Protein AF-A0AAJ2UVE4-F1 (afdb_monomer)

Secondary structure (DSSP, 8-state):
--HHHHHHHHHHHHHHHHHHHHHHHHHHHHHHHHHHHHHHHHHHHHHHHHHHHTT-HHHHHHHHHHHHHHHHTT---HHHHHHHHHHTT--HHHHTS-GGG--TTS-S--TTSSS--GGGGS-HHHHHHHHHHHHHHHTSSTT-HHHHHHHHHHHHHHHTT---HHHHHHHHHHHHH-S-TT----

Solvent-accessible surface area (backbone atoms only — not comparable to full-atom values): 10365 Å² total; per-residue (Å²): 133,55,75,66,59,54,54,52,51,52,51,53,50,52,54,51,52,52,52,49,53,53,53,50,52,51,52,52,52,52,51,52,50,51,54,51,50,55,51,50,53,50,54,52,17,43,54,35,25,43,24,29,54,37,69,40,68,70,49,25,50,54,26,53,53,49,50,54,54,38,38,75,68,68,64,64,43,64,72,50,19,39,49,43,23,46,75,75,72,42,61,44,78,61,42,78,46,58,69,91,79,51,62,99,81,70,67,99,59,41,76,84,48,73,75,57,65,51,48,77,80,48,59,65,72,59,54,50,53,53,22,45,53,39,23,55,30,57,70,42,66,88,92,35,72,56,31,54,50,34,51,53,49,53,52,54,37,39,74,72,16,35,71,49,65,68,56,21,49,49,42,40,41,37,75,74,75,43,72,62,91,82,71,73,83,130

Structure (mmCIF, N/CA/C/O backbone):
data_AF-A0AAJ2UVE4-F1
#
_entry.id   AF-A0AAJ2UVE4-F1
#
loop_
_atom_site.group_PDB
_atom_site.id
_atom_site.type_symbol
_atom_site.label_atom_id
_atom_site.label_alt_id
_atom_site.label_comp_id
_atom_site.label_asym_id
_atom_site.label_entity_id
_atom_site.label_seq_id
_atom_site.pdbx_PDB_ins_code
_atom_site.Cartn_x
_atom_site.Cartn_y
_atom_site.Cartn_z
_atom_site.occupancy
_atom_site.B_iso_or_equiv
_atom_site.auth_seq_id
_atom_site.auth_comp_id
_atom_site.auth_asym_id
_atom_site.auth_atom_id
_atom_site.pdbx_PDB_model_num
ATOM 1 N N . MET A 1 1 ? -40.967 -3.246 52.003 1.00 57.16 1 MET A N 1
ATOM 2 C CA . MET A 1 1 ? -40.712 -2.381 50.842 1.00 57.16 1 MET A CA 1
ATOM 3 C C . MET A 1 1 ? -41.707 -1.253 50.905 1.00 57.16 1 MET A C 1
ATOM 5 O O . MET A 1 1 ? -42.898 -1.487 50.727 1.00 57.16 1 MET A O 1
ATOM 9 N N . THR A 1 2 ? -41.234 -0.086 51.313 1.00 76.00 2 THR A N 1
ATOM 10 C CA . THR A 1 2 ? -41.997 1.168 51.290 1.00 76.00 2 THR A CA 1
ATOM 11 C C . THR A 1 2 ? -41.969 1.753 49.872 1.00 76.00 2 THR A C 1
ATOM 13 O O . THR A 1 2 ? -41.153 1.343 49.049 1.00 76.00 2 THR A O 1
ATOM 16 N N . ASN A 1 3 ? -42.862 2.702 49.563 1.00 76.19 3 ASN A N 1
ATOM 17 C CA . ASN A 1 3 ? -42.829 3.423 48.279 1.00 76.19 3 ASN A CA 1
ATOM 18 C C . ASN A 1 3 ? -41.469 4.110 48.033 1.00 76.19 3 ASN A C 1
ATOM 20 O O . ASN A 1 3 ? -41.026 4.186 46.890 1.00 76.19 3 ASN A O 1
ATOM 24 N N . ASP A 1 4 ? -40.782 4.550 49.090 1.00 79.62 4 ASP A N 1
ATOM 25 C CA . ASP A 1 4 ? -39.439 5.138 48.989 1.00 79.62 4 ASP A CA 1
ATOM 26 C C . ASP A 1 4 ? -38.402 4.132 48.459 1.00 79.62 4 ASP A C 1
ATOM 28 O O . ASP A 1 4 ? -37.643 4.471 47.552 1.00 79.62 4 ASP A O 1
ATOM 32 N N . ASP A 1 5 ? -38.444 2.870 48.913 1.00 82.94 5 ASP A N 1
ATOM 33 C CA . ASP A 1 5 ? -37.536 1.814 48.435 1.00 82.94 5 ASP A CA 1
ATOM 34 C C . ASP A 1 5 ? -37.718 1.542 46.928 1.00 82.94 5 ASP A C 1
ATOM 36 O O . ASP A 1 5 ? -36.757 1.254 46.215 1.00 82.94 5 ASP A O 1
ATOM 40 N N . GLN A 1 6 ? -38.954 1.620 46.417 1.00 83.50 6 GLN A N 1
ATOM 41 C CA . GLN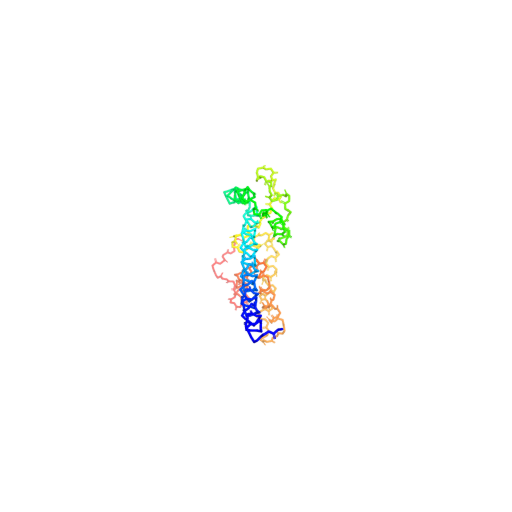 A 1 6 ? -39.224 1.429 44.985 1.00 83.50 6 GLN A CA 1
ATOM 42 C C . GLN A 1 6 ? -38.707 2.601 44.147 1.00 83.50 6 GLN A C 1
ATOM 44 O O . GLN A 1 6 ? -38.160 2.387 43.066 1.00 83.50 6 GLN A O 1
ATOM 49 N N . THR A 1 7 ? -38.821 3.820 44.669 1.00 88.69 7 THR A N 1
ATOM 50 C CA . THR A 1 7 ? -38.390 5.036 43.970 1.00 88.69 7 THR A CA 1
ATOM 51 C C . THR A 1 7 ? -36.861 5.107 43.865 1.00 88.69 7 THR A C 1
ATOM 53 O O . THR A 1 7 ? -36.322 5.473 42.819 1.00 88.69 7 THR A O 1
ATOM 56 N N . GLU A 1 8 ? -36.137 4.695 44.912 1.00 89.88 8 GLU A N 1
ATOM 57 C CA . GLU A 1 8 ? -34.672 4.587 44.861 1.00 89.88 8 GLU A CA 1
ATOM 58 C C . GLU A 1 8 ? -34.197 3.508 43.881 1.00 89.88 8 GLU A C 1
ATOM 60 O O . GLU A 1 8 ? -33.250 3.736 43.126 1.00 89.88 8 GLU A O 1
ATOM 65 N N . LEU A 1 9 ? -34.870 2.353 43.836 1.00 88.44 9 LEU A N 1
ATOM 66 C CA . LEU A 1 9 ? -34.532 1.283 42.893 1.00 88.44 9 LEU A CA 1
ATOM 67 C C . LEU A 1 9 ? -34.743 1.700 41.433 1.00 88.44 9 LEU A C 1
ATOM 69 O O . LEU A 1 9 ? -33.924 1.360 40.578 1.00 88.44 9 LEU A O 1
ATOM 73 N N . GLU A 1 10 ? -35.804 2.451 41.135 1.00 91.81 10 GLU A N 1
ATOM 74 C CA . GLU A 1 10 ? -36.043 2.987 39.790 1.00 91.81 10 GLU A CA 1
ATOM 75 C C . GLU A 1 10 ? -34.971 3.997 39.378 1.00 91.81 10 GLU A C 1
ATOM 77 O O . GLU A 1 10 ? -34.467 3.936 38.254 1.00 91.81 10 GLU A O 1
ATOM 82 N N . LYS A 1 11 ? -34.557 4.873 40.301 1.00 92.88 11 LYS A N 1
ATOM 83 C CA . LYS A 1 11 ? -33.481 5.836 40.054 1.00 92.88 11 LYS A CA 1
ATOM 84 C C . LYS A 1 11 ? -32.144 5.139 39.790 1.00 92.88 11 LYS A C 1
ATOM 86 O O . LYS A 1 11 ? -31.484 5.445 38.801 1.00 92.88 11 LYS A O 1
ATOM 91 N N . LEU A 1 12 ? -31.780 4.159 40.619 1.00 92.69 12 LEU A N 1
ATOM 92 C CA . LEU A 1 12 ? -30.563 3.364 40.426 1.00 92.69 12 LEU A CA 1
ATOM 93 C C . LEU A 1 12 ? -30.592 2.599 39.101 1.00 92.69 12 LEU A C 1
ATOM 95 O O . LEU A 1 12 ? -29.578 2.507 38.412 1.00 92.69 12 LEU A O 1
ATOM 99 N N . ARG A 1 13 ? -31.755 2.070 38.709 1.00 92.81 13 ARG A N 1
ATOM 100 C CA . ARG A 1 13 ? -31.910 1.386 37.425 1.00 92.81 13 ARG A CA 1
ATOM 101 C C . ARG A 1 13 ? -31.712 2.339 36.246 1.00 92.81 13 ARG A C 1
ATOM 103 O O . ARG A 1 13 ? -31.006 1.975 35.310 1.00 92.81 13 ARG A O 1
ATOM 110 N N . ALA A 1 14 ? -32.283 3.541 36.306 1.00 92.56 14 ALA A N 1
ATOM 111 C CA . ALA A 1 14 ? -32.096 4.559 35.275 1.00 92.56 14 ALA A CA 1
ATOM 112 C C . ALA A 1 14 ? -30.621 4.991 35.158 1.00 92.56 14 ALA A C 1
ATOM 114 O O . ALA A 1 14 ? -30.092 5.055 34.051 1.00 92.56 14 ALA A O 1
ATOM 115 N N . GLU A 1 15 ? -29.932 5.196 36.286 1.00 92.50 15 GLU A N 1
ATOM 116 C CA . GLU A 1 15 ? -28.499 5.529 36.307 1.00 92.50 15 GLU A CA 1
ATOM 117 C C . GLU A 1 15 ? -27.635 4.399 35.715 1.00 92.50 15 GLU A C 1
ATOM 119 O O . GLU A 1 15 ? -26.707 4.658 34.947 1.00 92.50 15 GLU A O 1
ATOM 124 N N . ILE A 1 16 ? -27.953 3.134 36.011 1.00 93.00 16 ILE A N 1
ATOM 125 C CA . ILE A 1 16 ? -27.261 1.974 35.425 1.00 93.00 16 ILE A CA 1
ATOM 126 C C . ILE A 1 16 ? -27.510 1.890 33.913 1.00 93.00 16 ILE A C 1
ATOM 128 O O . ILE A 1 16 ? -26.580 1.603 33.155 1.00 93.00 16 ILE A O 1
ATOM 132 N N . GLU A 1 17 ? -28.738 2.139 33.453 1.00 92.31 17 GL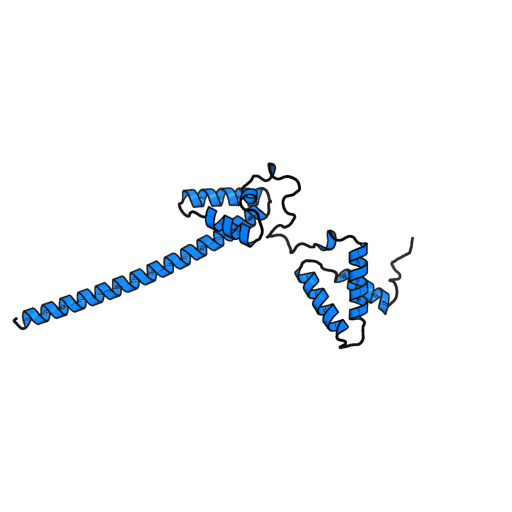U A N 1
ATOM 133 C CA . GLU A 1 17 ? -29.076 2.140 32.025 1.00 92.31 17 GLU A CA 1
ATOM 134 C C . GLU A 1 17 ? -28.350 3.272 31.273 1.00 92.31 17 GLU A C 1
ATOM 136 O O . GLU A 1 17 ? -27.797 3.038 30.194 1.00 92.31 17 GLU A O 1
ATOM 141 N N . GLU A 1 18 ? -28.247 4.463 31.867 1.00 92.19 18 GLU A N 1
ATOM 142 C CA . GLU A 1 18 ? -27.490 5.594 31.317 1.00 92.19 18 GLU A CA 1
ATOM 143 C C . GLU A 1 18 ? -25.978 5.307 31.253 1.00 92.19 18 GLU A C 1
ATOM 145 O O . GLU A 1 18 ? -25.324 5.547 30.227 1.00 92.19 18 GLU A O 1
ATOM 150 N N . GLN A 1 19 ? -25.409 4.717 32.309 1.00 91.06 19 GLN A N 1
ATOM 151 C CA . GLN A 1 19 ? -24.009 4.283 32.321 1.00 91.06 19 GLN A CA 1
ATOM 152 C C . GLN A 1 19 ? -23.741 3.194 31.275 1.00 91.06 19 GLN A C 1
ATOM 154 O O . GLN A 1 19 ? -22.713 3.228 30.592 1.00 91.06 19 GLN A O 1
ATOM 159 N N . ALA A 1 20 ? -24.668 2.248 31.098 1.00 90.19 20 ALA A N 1
ATOM 160 C CA . ALA A 1 20 ? -24.561 1.200 30.089 1.00 90.19 20 ALA A CA 1
ATOM 161 C C . ALA A 1 20 ? -24.607 1.769 28.661 1.00 90.19 20 ALA A C 1
ATOM 163 O O . ALA A 1 20 ? -23.799 1.363 27.819 1.00 90.19 20 ALA A O 1
ATOM 164 N N . ALA A 1 21 ? -25.490 2.737 28.396 1.00 90.88 21 ALA A N 1
ATOM 165 C CA . ALA A 1 21 ? -25.565 3.429 27.110 1.00 90.88 21 ALA A CA 1
ATOM 166 C C . ALA A 1 21 ? -24.277 4.215 26.811 1.00 90.88 21 ALA A C 1
ATOM 168 O O . ALA A 1 21 ? -23.719 4.111 25.716 1.00 90.88 21 ALA A O 1
ATOM 169 N N . THR A 1 22 ? -23.741 4.921 27.810 1.00 92.00 22 THR A N 1
ATOM 170 C CA . THR A 1 22 ? -22.469 5.651 27.692 1.00 92.00 22 THR A CA 1
ATOM 171 C C . THR A 1 22 ? -21.304 4.699 27.407 1.00 92.00 22 THR A C 1
ATOM 173 O O . THR A 1 22 ? -20.497 4.938 26.506 1.00 92.00 22 THR A O 1
ATOM 176 N N . ALA A 1 23 ? -21.236 3.569 28.116 1.00 91.31 23 ALA A N 1
ATOM 177 C CA . ALA A 1 23 ? -20.215 2.551 27.889 1.00 91.31 23 ALA A CA 1
ATOM 178 C C . ALA A 1 23 ? -20.321 1.916 26.492 1.00 91.31 23 ALA A C 1
ATOM 180 O O . ALA A 1 23 ? -19.294 1.637 25.870 1.00 91.31 23 ALA A O 1
ATOM 181 N N . ALA A 1 24 ? -21.536 1.697 25.980 1.00 92.00 24 ALA A N 1
ATOM 182 C CA . ALA A 1 24 ? -21.749 1.208 24.620 1.00 92.00 24 ALA A CA 1
ATOM 183 C C . ALA A 1 24 ? -21.237 2.214 23.576 1.00 92.00 24 ALA A C 1
ATOM 185 O O . ALA A 1 24 ? -20.448 1.834 22.709 1.00 92.00 24 ALA A O 1
ATOM 186 N N . GLY A 1 25 ? -21.575 3.499 23.728 1.00 92.19 25 GLY A N 1
ATOM 187 C CA . GLY A 1 25 ? -21.078 4.565 22.854 1.00 92.19 25 GLY A CA 1
ATOM 188 C C . GLY A 1 25 ? -19.548 4.664 22.845 1.00 92.19 25 GLY A C 1
ATOM 189 O O . GLY A 1 25 ? -18.935 4.735 21.782 1.00 92.19 25 GLY A O 1
ATOM 190 N N . LEU A 1 26 ? -18.902 4.573 24.013 1.00 93.88 26 LEU A N 1
ATOM 191 C CA . LEU A 1 26 ? -17.436 4.572 24.106 1.00 93.88 26 LEU A CA 1
ATOM 192 C C . LEU A 1 26 ? -16.801 3.361 23.410 1.00 93.88 26 LEU A C 1
ATOM 194 O O . LEU A 1 26 ? -15.772 3.504 22.748 1.00 93.88 26 LEU A O 1
ATOM 198 N N . ARG A 1 27 ? -17.405 2.170 23.515 1.00 95.12 27 ARG A N 1
ATOM 199 C CA . ARG A 1 27 ? -16.915 0.973 22.807 1.00 95.12 27 ARG A CA 1
ATOM 200 C C . ARG A 1 27 ? -17.000 1.135 21.295 1.00 95.12 27 ARG A C 1
ATOM 202 O O . ARG A 1 27 ? -16.081 0.702 20.600 1.00 95.12 27 ARG A O 1
ATOM 209 N N . ASP A 1 28 ? -18.071 1.742 20.795 1.00 94.38 28 ASP A N 1
ATOM 210 C CA . ASP A 1 28 ? -18.234 2.000 19.365 1.00 94.38 28 ASP A CA 1
ATOM 211 C C . ASP A 1 28 ? -17.205 3.021 18.865 1.00 94.38 28 ASP A C 1
ATOM 213 O O . ASP A 1 28 ? -16.534 2.768 17.865 1.00 94.38 28 ASP A O 1
ATOM 217 N N . ILE A 1 29 ? -16.963 4.096 19.622 1.00 94.56 29 ILE A N 1
ATOM 218 C CA . ILE A 1 29 ? -15.906 5.072 19.314 1.00 94.56 29 ILE A CA 1
ATOM 219 C C . ILE A 1 29 ? -14.527 4.399 19.281 1.00 94.56 29 ILE A C 1
ATOM 221 O O . ILE A 1 29 ? -13.763 4.600 18.338 1.00 94.56 29 ILE A O 1
ATOM 225 N N . ILE A 1 30 ? -14.200 3.561 20.271 1.00 95.00 30 ILE A N 1
ATOM 226 C CA . ILE A 1 30 ? -12.927 2.823 20.303 1.00 95.00 30 ILE A CA 1
ATOM 227 C C . ILE A 1 30 ? -12.800 1.897 19.087 1.00 95.00 30 ILE A C 1
ATOM 229 O O . ILE A 1 30 ? -11.717 1.789 18.508 1.00 95.00 30 ILE A O 1
ATOM 233 N N . ARG A 1 31 ? -13.888 1.233 18.677 1.00 95.38 31 ARG A N 1
ATOM 234 C CA . ARG A 1 31 ? -13.903 0.375 17.484 1.00 95.38 31 ARG A CA 1
ATOM 235 C C . ARG A 1 31 ? -13.599 1.179 16.221 1.00 95.38 31 ARG A C 1
ATOM 237 O O . ARG A 1 31 ? -12.769 0.754 15.418 1.00 95.38 31 ARG A O 1
ATOM 244 N N . ASP A 1 32 ? -14.229 2.336 16.067 1.00 94.31 32 ASP A N 1
ATOM 245 C CA . ASP A 1 32 ? -14.025 3.206 14.910 1.00 94.31 32 ASP A CA 1
ATOM 246 C C . ASP A 1 32 ? -12.613 3.790 14.865 1.00 94.31 32 ASP A C 1
ATOM 248 O O . ASP A 1 32 ? -12.002 3.836 13.795 1.00 94.31 32 ASP A O 1
ATOM 252 N N . LEU A 1 33 ? -12.065 4.188 16.016 1.00 94.56 33 LEU A N 1
ATOM 253 C CA . LEU A 1 33 ? -10.688 4.667 16.117 1.00 94.56 33 LEU A CA 1
ATOM 254 C C . LEU A 1 33 ? -9.690 3.580 15.713 1.00 94.56 33 LEU A C 1
ATOM 256 O O . LEU A 1 33 ? -8.833 3.845 14.877 1.00 94.56 33 LEU A O 1
ATOM 260 N N . ARG A 1 34 ? -9.856 2.347 16.207 1.00 93.38 34 ARG A N 1
ATOM 261 C CA . ARG A 1 34 ? -9.011 1.207 15.807 1.00 93.38 34 ARG A CA 1
ATOM 262 C C . ARG A 1 34 ? -9.079 0.942 14.308 1.00 93.38 34 ARG A C 1
ATOM 264 O O . ARG A 1 34 ? -8.051 0.786 13.667 1.00 93.38 34 ARG A O 1
ATOM 271 N N . LYS A 1 35 ? -10.279 0.973 13.722 1.00 93.69 35 LYS A N 1
ATOM 272 C CA . LYS A 1 35 ? -10.453 0.776 12.276 1.00 93.69 35 LYS A CA 1
ATOM 273 C C . LYS A 1 35 ? -9.743 1.854 11.450 1.00 93.69 35 LYS A C 1
ATOM 275 O O . LYS A 1 35 ? -9.203 1.559 10.385 1.00 93.69 35 LYS A O 1
ATOM 280 N N . ARG A 1 36 ? -9.784 3.112 11.900 1.00 92.38 36 ARG A N 1
ATOM 281 C CA . ARG A 1 36 ? -9.089 4.225 11.233 1.00 92.38 36 ARG A CA 1
ATOM 282 C C . ARG A 1 36 ? -7.577 4.096 11.369 1.00 92.38 36 ARG A C 1
ATOM 284 O O . ARG A 1 36 ? -6.882 4.302 10.379 1.00 92.38 36 ARG A O 1
ATOM 291 N N . ASP A 1 37 ? -7.107 3.719 12.551 1.00 91.75 37 ASP A N 1
ATOM 292 C CA . ASP A 1 37 ? -5.692 3.495 12.836 1.00 91.75 37 ASP A CA 1
ATOM 293 C C . ASP A 1 37 ? -5.120 2.347 11.991 1.00 91.75 37 ASP A C 1
ATOM 295 O O . ASP A 1 37 ? -4.149 2.540 11.263 1.00 91.75 37 ASP A O 1
ATOM 299 N N . ASP A 1 38 ? -5.809 1.201 11.936 1.00 90.19 38 ASP A N 1
ATOM 300 C CA . ASP A 1 38 ? -5.436 0.074 11.071 1.00 90.19 38 ASP A CA 1
ATOM 301 C C . ASP A 1 38 ? -5.372 0.483 9.592 1.00 90.19 38 ASP A C 1
ATOM 303 O O . ASP A 1 38 ? -4.455 0.094 8.865 1.00 90.19 38 ASP A O 1
ATOM 307 N N . LYS A 1 39 ? -6.330 1.299 9.130 1.00 90.50 39 LYS A N 1
ATOM 308 C CA . LYS A 1 39 ? -6.339 1.806 7.752 1.00 90.50 39 LYS A CA 1
ATOM 309 C C . LYS A 1 39 ? -5.150 2.729 7.483 1.00 90.50 39 LYS A C 1
ATOM 311 O O . LYS A 1 39 ? -4.538 2.621 6.425 1.00 90.50 39 LYS A O 1
ATOM 316 N N . MET A 1 40 ? -4.832 3.623 8.418 1.00 91.50 40 MET A N 1
ATOM 317 C CA . MET A 1 40 ? -3.673 4.507 8.312 1.00 91.50 40 MET A CA 1
ATOM 318 C C . MET A 1 40 ? -2.377 3.695 8.275 1.00 91.50 40 MET A C 1
ATOM 320 O O . MET A 1 40 ? -1.568 3.905 7.374 1.00 91.50 40 MET A O 1
ATOM 324 N N . ARG A 1 41 ? -2.220 2.715 9.175 1.00 91.75 41 ARG A N 1
ATOM 325 C CA . ARG A 1 41 ? -1.052 1.827 9.199 1.00 91.75 41 ARG A CA 1
ATOM 326 C C . ARG A 1 41 ? -0.871 1.097 7.871 1.00 91.75 41 ARG A C 1
ATOM 328 O O . ARG A 1 41 ? 0.240 1.057 7.359 1.00 91.75 41 ARG A O 1
ATOM 335 N N . ASN A 1 42 ? -1.946 0.567 7.291 1.00 90.81 42 ASN A N 1
ATOM 336 C CA . ASN A 1 42 ? -1.867 -0.138 6.009 1.00 90.81 42 ASN A CA 1
ATOM 337 C C . ASN A 1 42 ? -1.458 0.791 4.854 1.00 90.81 42 ASN A C 1
ATOM 339 O O . ASN A 1 42 ? -0.619 0.408 4.047 1.00 90.81 42 ASN A O 1
ATOM 343 N N . LEU A 1 43 ? -1.993 2.017 4.797 1.00 91.88 43 LEU A N 1
ATOM 344 C CA . LEU A 1 43 ? -1.613 2.998 3.770 1.00 91.88 43 LEU A CA 1
ATOM 345 C C . LEU A 1 43 ? -0.141 3.413 3.884 1.00 91.88 43 LEU A C 1
ATOM 347 O O . LEU A 1 43 ? 0.555 3.531 2.877 1.00 91.88 43 LEU A O 1
ATOM 351 N N . VAL A 1 44 ? 0.342 3.628 5.110 1.00 93.19 44 VAL A N 1
ATOM 352 C CA . VAL A 1 44 ? 1.754 3.949 5.353 1.00 93.19 44 VAL A CA 1
ATOM 353 C C . VAL A 1 44 ? 2.640 2.762 4.972 1.00 93.19 44 VAL A C 1
ATOM 355 O O . VAL A 1 44 ? 3.639 2.952 4.284 1.00 93.19 44 VAL A O 1
ATOM 358 N N . ALA A 1 45 ? 2.249 1.540 5.343 1.00 92.81 45 ALA A N 1
ATOM 359 C CA . ALA A 1 45 ? 2.982 0.326 5.001 1.00 92.81 45 ALA A CA 1
ATOM 360 C C . ALA A 1 45 ? 3.076 0.110 3.483 1.00 92.81 45 ALA A C 1
ATOM 362 O O . ALA A 1 45 ? 4.140 -0.227 2.976 1.00 92.81 45 ALA A O 1
ATOM 363 N N . GLU A 1 46 ? 1.991 0.356 2.745 1.00 92.94 46 GLU A N 1
ATOM 364 C CA . GLU A 1 46 ? 1.974 0.319 1.279 1.00 92.94 46 GLU A CA 1
ATOM 365 C C . GLU A 1 46 ? 2.941 1.348 0.673 1.00 92.94 46 GLU A C 1
ATOM 367 O O . GLU A 1 46 ? 3.690 1.040 -0.253 1.00 92.94 46 GLU A O 1
ATOM 372 N N . HIS A 1 47 ? 2.977 2.569 1.212 1.00 92.56 47 HIS A N 1
ATOM 373 C CA . HIS A 1 47 ? 3.891 3.598 0.722 1.00 92.56 47 HIS A CA 1
ATOM 374 C C . HIS A 1 47 ? 5.362 3.247 0.985 1.00 92.56 47 HIS A C 1
ATOM 376 O O . HIS A 1 47 ? 6.200 3.409 0.098 1.00 92.56 47 HIS A O 1
ATOM 382 N N . ILE A 1 48 ? 5.667 2.726 2.177 1.00 92.56 48 ILE A N 1
ATOM 383 C CA . ILE A 1 48 ? 7.001 2.223 2.531 1.00 92.56 48 ILE A CA 1
ATOM 384 C C . ILE A 1 48 ? 7.382 1.050 1.620 1.00 92.56 48 ILE A C 1
ATOM 386 O O . ILE A 1 48 ? 8.483 1.037 1.079 1.00 92.56 48 ILE A O 1
ATOM 390 N N . ALA A 1 49 ? 6.473 0.103 1.376 1.00 90.88 49 ALA A N 1
ATOM 391 C CA . ALA A 1 49 ? 6.709 -1.020 0.471 1.00 90.88 49 ALA A CA 1
ATOM 392 C C . ALA A 1 49 ? 7.081 -0.543 -0.940 1.00 90.88 49 ALA A C 1
ATOM 394 O O . ALA A 1 49 ? 8.111 -0.952 -1.474 1.00 90.88 49 ALA A O 1
ATOM 395 N N . LYS A 1 50 ? 6.316 0.398 -1.506 1.00 88.19 50 LYS A N 1
ATOM 396 C CA 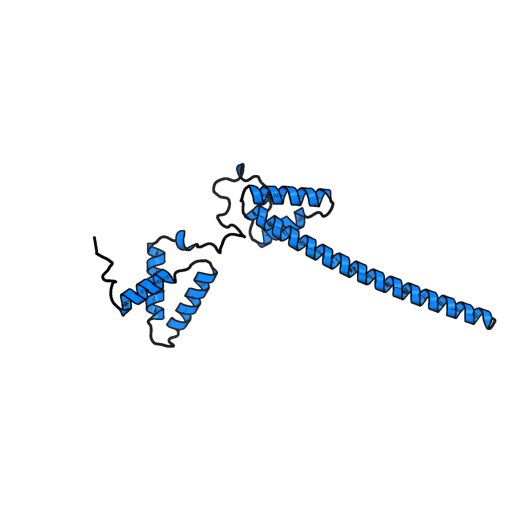. LYS A 1 50 ? 6.615 1.007 -2.814 1.00 88.19 50 LYS A CA 1
ATOM 397 C C . LYS A 1 50 ? 7.970 1.715 -2.822 1.00 88.19 50 LYS A C 1
ATOM 399 O O . LYS A 1 50 ? 8.723 1.611 -3.789 1.00 88.19 50 LYS A O 1
ATOM 404 N N . ALA A 1 51 ? 8.330 2.364 -1.719 1.00 87.56 51 ALA A N 1
ATOM 405 C CA . ALA A 1 51 ? 9.632 2.998 -1.545 1.00 87.56 51 ALA A CA 1
ATOM 406 C C . ALA A 1 51 ? 10.793 2.031 -1.585 1.00 87.56 51 ALA A C 1
ATOM 408 O O . ALA A 1 51 ? 11.747 2.244 -2.341 1.00 87.56 51 ALA A O 1
ATOM 409 N N . LEU A 1 52 ? 10.673 0.948 -0.831 1.00 86.38 52 LEU A N 1
ATOM 410 C CA . LEU A 1 52 ? 11.666 -0.108 -0.810 1.00 86.38 52 LEU A CA 1
ATOM 411 C C . LEU A 1 52 ? 11.757 -0.798 -2.178 1.00 86.38 52 LEU A C 1
ATOM 413 O O . LEU A 1 52 ? 12.857 -1.045 -2.670 1.00 86.38 52 LEU A O 1
ATOM 417 N N . ALA A 1 53 ? 10.618 -1.034 -2.831 1.00 84.06 53 ALA A N 1
ATOM 418 C CA . ALA A 1 53 ? 10.535 -1.618 -4.165 1.00 84.06 53 ALA A CA 1
ATOM 419 C C . ALA A 1 53 ? 11.139 -0.723 -5.261 1.00 84.06 53 ALA A C 1
ATOM 421 O O . ALA A 1 53 ? 11.731 -1.240 -6.202 1.00 84.06 53 ALA A O 1
ATOM 422 N N . SER A 1 54 ? 11.070 0.607 -5.126 1.00 80.00 54 SER A N 1
ATOM 423 C CA . SER A 1 54 ? 11.597 1.542 -6.135 1.00 80.00 54 SER A CA 1
ATOM 424 C C . SER A 1 54 ? 13.101 1.483 -6.350 1.00 80.00 54 SER A C 1
ATOM 426 O O . SER A 1 54 ? 13.580 1.958 -7.379 1.00 80.00 54 SER A O 1
ATOM 428 N N . ARG A 1 55 ? 13.859 0.977 -5.366 1.00 75.62 55 ARG A N 1
ATOM 429 C CA . ARG A 1 55 ? 15.333 0.932 -5.391 1.00 75.62 55 ARG A CA 1
ATOM 430 C C . ARG A 1 55 ? 15.975 2.250 -5.833 1.00 75.62 55 ARG A C 1
ATOM 432 O O . ARG A 1 55 ? 17.049 2.265 -6.420 1.00 75.62 55 ARG A O 1
ATOM 439 N N . THR A 1 56 ? 15.337 3.373 -5.520 1.00 80.19 56 THR A N 1
ATOM 440 C CA . THR A 1 56 ? 15.969 4.689 -5.587 1.00 80.19 56 THR A CA 1
ATOM 441 C C . THR A 1 56 ? 16.606 4.942 -4.232 1.00 80.19 56 THR A C 1
ATOM 443 O O . THR A 1 56 ? 15.883 4.941 -3.240 1.00 80.19 56 THR A O 1
ATOM 446 N N . HIS A 1 57 ? 17.925 5.149 -4.181 1.00 79.38 57 HIS A N 1
ATOM 447 C CA . HIS A 1 57 ? 18.695 5.236 -2.931 1.00 79.38 57 HIS A CA 1
ATOM 448 C C . HIS A 1 57 ? 18.014 6.115 -1.867 1.00 79.38 57 HIS A C 1
ATOM 450 O O . HIS A 1 57 ? 17.731 5.643 -0.769 1.00 79.38 57 HIS A O 1
ATOM 456 N N . ASP A 1 58 ? 17.648 7.348 -2.221 1.00 81.00 58 ASP A N 1
ATOM 457 C CA . ASP A 1 58 ? 17.065 8.298 -1.267 1.00 81.00 58 ASP A CA 1
ATOM 458 C C . ASP A 1 58 ? 15.664 7.887 -0.796 1.00 81.00 58 ASP A C 1
ATOM 460 O O . ASP A 1 58 ? 15.333 8.035 0.379 1.00 81.00 58 ASP A O 1
ATOM 464 N N . ARG A 1 59 ? 14.838 7.329 -1.693 1.00 85.88 59 ARG A N 1
ATOM 465 C CA . ARG A 1 59 ? 13.485 6.855 -1.347 1.00 85.88 59 ARG A CA 1
ATOM 466 C C . ARG A 1 59 ? 13.549 5.610 -0.474 1.00 85.88 59 ARG A C 1
ATOM 468 O O . ARG A 1 59 ? 12.810 5.507 0.499 1.00 85.88 59 ARG A O 1
ATOM 475 N N . TRP A 1 60 ? 14.442 4.688 -0.820 1.00 88.44 60 TRP A N 1
ATOM 476 C CA . TRP A 1 60 ? 14.681 3.471 -0.062 1.00 88.44 60 TRP A CA 1
ATOM 477 C C . TRP A 1 60 ? 15.172 3.805 1.348 1.00 88.44 60 TRP A C 1
ATOM 479 O O . TRP A 1 60 ? 14.590 3.324 2.315 1.00 88.44 60 TRP A O 1
ATOM 489 N N . HIS A 1 61 ? 16.167 4.690 1.477 1.00 86.12 61 HIS A N 1
ATOM 490 C CA . HIS A 1 61 ? 16.719 5.084 2.775 1.00 86.12 61 HIS A CA 1
ATOM 491 C C . HIS A 1 61 ? 15.675 5.804 3.635 1.00 86.12 61 HIS A C 1
ATOM 493 O O . HIS A 1 61 ? 15.498 5.465 4.802 1.00 86.12 61 HIS A O 1
ATOM 499 N N . ALA A 1 62 ? 14.925 6.747 3.054 1.00 88.50 62 ALA A N 1
ATOM 500 C CA . ALA A 1 62 ? 13.859 7.446 3.770 1.00 88.50 62 ALA A CA 1
ATOM 501 C C . ALA A 1 62 ? 12.769 6.486 4.272 1.00 88.50 62 ALA A C 1
ATOM 503 O O . ALA A 1 62 ? 12.249 6.655 5.372 1.00 88.50 62 ALA A O 1
ATOM 504 N N . ALA A 1 63 ? 12.423 5.469 3.483 1.00 92.00 63 ALA A N 1
ATOM 505 C CA . ALA A 1 63 ? 11.428 4.479 3.869 1.00 92.00 63 ALA A CA 1
ATOM 506 C C . ALA A 1 63 ? 11.934 3.489 4.912 1.00 92.00 63 ALA A C 1
ATOM 508 O O . ALA A 1 63 ? 11.185 3.140 5.820 1.00 92.00 63 ALA A O 1
ATOM 509 N N . TYR A 1 64 ? 13.198 3.082 4.809 1.00 90.62 64 TYR A N 1
ATOM 510 C CA . TYR A 1 64 ? 13.860 2.268 5.817 1.00 90.62 64 TYR A CA 1
ATOM 511 C C . TYR A 1 64 ? 13.887 2.988 7.173 1.00 90.62 64 TYR A C 1
ATOM 513 O O . TYR A 1 64 ? 13.460 2.430 8.184 1.00 90.62 64 TYR A O 1
ATOM 521 N N . ASP A 1 65 ? 14.312 4.255 7.187 1.00 92.81 65 ASP A N 1
ATOM 522 C CA . ASP A 1 65 ? 14.337 5.076 8.401 1.00 92.81 65 ASP A CA 1
ATOM 523 C C . ASP A 1 65 ? 12.933 5.299 8.969 1.00 92.81 65 ASP A C 1
ATOM 525 O O . ASP A 1 65 ? 12.738 5.227 10.183 1.00 92.81 65 ASP A O 1
ATOM 529 N N . LEU A 1 66 ? 11.943 5.542 8.101 1.00 92.94 66 LEU A N 1
ATOM 530 C CA . LEU A 1 66 ? 10.556 5.717 8.518 1.00 92.94 66 LEU A CA 1
ATOM 531 C C . LEU A 1 66 ? 9.990 4.441 9.149 1.00 92.94 66 LEU A C 1
ATOM 533 O O . LEU A 1 66 ? 9.364 4.527 10.203 1.00 92.94 66 LEU A O 1
ATOM 537 N N . ALA A 1 67 ? 10.209 3.274 8.539 1.00 92.88 67 ALA A N 1
ATOM 538 C CA . ALA A 1 67 ? 9.769 1.999 9.098 1.00 92.88 67 ALA A CA 1
ATOM 539 C C . ALA A 1 67 ? 10.385 1.766 10.479 1.00 92.88 67 ALA A C 1
ATOM 541 O O . ALA A 1 67 ? 9.661 1.581 11.455 1.00 92.88 67 ALA A O 1
ATOM 542 N N . LYS A 1 68 ? 11.707 1.942 10.583 1.00 92.06 68 LYS A N 1
ATOM 543 C CA . LYS A 1 68 ? 12.430 1.818 11.847 1.00 92.06 68 LYS A CA 1
ATOM 544 C C . LYS A 1 68 ? 11.882 2.760 12.925 1.00 92.06 68 LYS A C 1
ATOM 546 O O . LYS A 1 68 ? 11.644 2.328 14.050 1.00 92.06 68 LYS A O 1
ATOM 551 N N . ALA A 1 69 ? 11.646 4.030 12.595 1.00 92.19 69 ALA A N 1
ATOM 552 C CA . ALA A 1 69 ? 11.085 5.000 13.536 1.00 92.19 69 ALA A CA 1
ATOM 553 C C . ALA A 1 69 ? 9.653 4.636 13.975 1.00 92.19 69 ALA A C 1
ATOM 555 O O . ALA A 1 69 ? 9.277 4.858 15.128 1.00 92.19 69 ALA A O 1
ATOM 556 N N . LEU A 1 70 ? 8.846 4.063 13.077 1.00 92.44 70 LEU A N 1
ATOM 557 C CA . LEU A 1 70 ? 7.495 3.597 13.393 1.00 92.44 70 LEU A CA 1
ATOM 558 C C . LEU A 1 70 ? 7.508 2.355 14.292 1.00 92.44 70 LEU A C 1
ATOM 560 O O . LEU A 1 70 ? 6.679 2.254 15.200 1.00 92.44 70 LEU A O 1
ATOM 564 N N . ASP A 1 71 ? 8.459 1.445 14.103 1.00 88.19 71 ASP A N 1
ATOM 565 C CA . ASP A 1 71 ? 8.620 0.282 14.977 1.00 88.19 71 ASP A CA 1
ATOM 566 C C . ASP A 1 71 ? 9.151 0.661 16.357 1.00 88.19 71 ASP A C 1
ATOM 568 O O . ASP A 1 71 ? 8.644 0.160 17.361 1.00 88.19 71 ASP A O 1
ATOM 572 N N . GLU A 1 72 ? 10.075 1.622 16.438 1.00 91.19 72 GLU A N 1
ATOM 573 C CA . GLU A 1 72 ? 10.490 2.235 17.708 1.00 91.19 72 GLU A CA 1
ATOM 574 C C . GLU A 1 72 ? 9.304 2.902 18.434 1.00 91.19 72 GLU A C 1
ATOM 576 O O . GLU A 1 72 ? 9.232 2.892 19.665 1.00 91.19 72 GLU A O 1
ATOM 581 N N . ALA A 1 73 ? 8.324 3.416 17.682 1.00 90.94 73 ALA A N 1
ATOM 582 C CA . ALA A 1 73 ? 7.061 3.937 18.202 1.00 90.94 73 ALA A CA 1
ATOM 583 C C . ALA A 1 73 ? 5.987 2.853 18.465 1.00 90.94 73 ALA A C 1
ATOM 585 O O . ALA A 1 73 ? 4.844 3.192 18.775 1.00 90.94 73 ALA A O 1
ATOM 586 N N . ASN A 1 74 ? 6.339 1.563 18.395 1.00 87.12 74 ASN A N 1
ATOM 587 C CA . ASN A 1 74 ? 5.463 0.401 18.598 1.00 87.12 74 ASN A CA 1
ATOM 588 C C . ASN A 1 74 ? 4.297 0.264 17.599 1.00 87.12 74 ASN A C 1
ATOM 590 O O . ASN A 1 74 ? 3.297 -0.387 17.912 1.00 87.12 74 ASN A O 1
ATOM 594 N N . TYR A 1 75 ? 4.404 0.823 16.389 1.00 86.31 75 TYR A N 1
ATOM 595 C CA . TYR A 1 75 ? 3.392 0.597 15.345 1.00 86.31 75 TYR A CA 1
ATOM 596 C C . TYR A 1 75 ? 3.501 -0.789 14.685 1.00 86.31 75 TYR A C 1
ATOM 598 O O . TYR A 1 75 ? 2.508 -1.249 14.110 1.00 86.31 75 TYR A O 1
ATOM 606 N N . ASN A 1 76 ? 4.654 -1.463 14.817 1.00 87.62 76 ASN A N 1
ATOM 607 C CA . ASN A 1 76 ? 4.935 -2.805 14.289 1.00 87.62 76 ASN A CA 1
ATOM 608 C C . ASN A 1 76 ? 4.527 -2.926 12.810 1.00 87.62 76 ASN A C 1
ATOM 610 O O . ASN A 1 76 ? 3.616 -3.683 12.449 1.00 87.62 76 ASN A O 1
ATOM 614 N N . ILE A 1 77 ? 5.124 -2.074 11.978 1.00 91.31 77 ILE A N 1
ATOM 615 C CA . ILE A 1 77 ? 4.736 -1.885 10.583 1.00 91.31 77 ILE A CA 1
ATOM 616 C C . ILE A 1 77 ? 5.440 -2.861 9.641 1.00 91.31 77 ILE A C 1
ATOM 618 O O . ILE A 1 77 ? 4.876 -3.162 8.590 1.00 91.31 77 ILE A O 1
ATOM 622 N N . ASP A 1 78 ? 6.581 -3.430 10.042 1.00 89.00 78 ASP A N 1
ATOM 623 C CA . ASP A 1 78 ? 7.358 -4.415 9.275 1.00 89.00 78 ASP A CA 1
ATOM 624 C C . ASP A 1 78 ? 6.488 -5.516 8.658 1.00 89.00 78 ASP A C 1
ATOM 626 O O . ASP A 1 78 ? 6.478 -5.727 7.446 1.00 89.00 78 ASP A O 1
ATOM 630 N N . GLY A 1 79 ? 5.657 -6.171 9.474 1.00 88.75 79 GLY A N 1
ATOM 631 C CA . GLY A 1 79 ? 4.790 -7.250 8.996 1.00 88.75 79 GLY A CA 1
ATOM 632 C C . GLY A 1 79 ? 3.705 -6.784 8.016 1.00 88.75 79 GLY A C 1
ATOM 633 O O . GLY A 1 79 ? 3.223 -7.575 7.205 1.00 88.75 79 GLY A O 1
ATOM 634 N N . ALA A 1 80 ? 3.292 -5.515 8.073 1.00 90.88 80 ALA A N 1
ATOM 635 C CA . ALA A 1 80 ? 2.376 -4.942 7.091 1.00 90.88 80 ALA A CA 1
ATOM 636 C C . ALA A 1 80 ? 3.107 -4.592 5.786 1.00 90.88 80 ALA A C 1
ATOM 638 O O . ALA A 1 80 ? 2.566 -4.864 4.718 1.00 90.88 80 ALA A O 1
ATOM 639 N N . VAL A 1 81 ? 4.330 -4.063 5.875 1.00 92.44 81 VAL A N 1
ATOM 640 C CA . VAL A 1 81 ? 5.189 -3.752 4.722 1.00 92.44 81 VAL A CA 1
ATOM 641 C C . VAL A 1 81 ? 5.541 -5.025 3.956 1.00 92.44 81 VAL A C 1
ATOM 643 O O . VAL A 1 81 ? 5.376 -5.068 2.739 1.00 92.44 81 VAL A O 1
ATOM 646 N N . ASP A 1 82 ? 5.935 -6.089 4.659 1.00 91.62 82 ASP A N 1
ATOM 647 C CA . ASP A 1 82 ? 6.274 -7.383 4.059 1.00 91.62 82 ASP A CA 1
ATOM 648 C C . ASP A 1 82 ? 5.103 -7.993 3.281 1.00 91.62 82 ASP A C 1
ATOM 650 O O . ASP A 1 82 ? 5.296 -8.554 2.201 1.00 91.62 82 ASP A O 1
ATOM 654 N N . ARG A 1 83 ? 3.874 -7.866 3.804 1.00 90.31 83 ARG A N 1
ATOM 655 C CA . ARG A 1 83 ? 2.668 -8.306 3.087 1.00 90.31 83 ARG A CA 1
ATOM 656 C C . ARG A 1 83 ? 2.443 -7.492 1.821 1.00 90.31 83 ARG A C 1
ATOM 658 O O . ARG A 1 83 ? 2.244 -8.097 0.775 1.00 90.31 83 ARG A O 1
ATOM 665 N N . SER A 1 84 ? 2.524 -6.164 1.898 1.00 89.56 84 SER A N 1
ATOM 666 C CA . SER A 1 84 ? 2.355 -5.296 0.726 1.00 89.56 84 SER A CA 1
ATOM 667 C C . SER A 1 84 ? 3.408 -5.580 -0.352 1.00 89.56 84 SER A C 1
ATOM 669 O O . SER A 1 84 ? 3.077 -5.666 -1.530 1.00 89.56 84 SER A O 1
ATOM 671 N N . LEU A 1 85 ? 4.666 -5.808 0.041 1.00 86.19 85 LEU A N 1
ATOM 672 C CA . LEU A 1 85 ? 5.734 -6.214 -0.879 1.00 86.19 85 LEU A CA 1
ATOM 673 C C . LEU A 1 85 ? 5.412 -7.548 -1.567 1.00 86.19 85 LEU A C 1
ATOM 675 O O . LEU A 1 85 ? 5.525 -7.650 -2.787 1.00 86.19 85 LEU A O 1
ATOM 679 N N . ALA A 1 86 ? 4.973 -8.550 -0.802 1.00 85.00 86 ALA A N 1
ATOM 680 C CA . ALA A 1 86 ? 4.620 -9.860 -1.342 1.00 85.00 86 ALA A CA 1
ATOM 681 C C . ALA A 1 86 ? 3.398 -9.808 -2.280 1.00 85.00 86 ALA A C 1
ATOM 683 O O . ALA A 1 86 ? 3.392 -10.484 -3.308 1.00 85.00 86 ALA A O 1
ATOM 684 N N . GLU A 1 87 ? 2.384 -9.000 -1.956 1.00 84.69 87 GLU A N 1
ATOM 685 C CA . GLU A 1 87 ? 1.199 -8.778 -2.799 1.00 84.69 87 GLU A CA 1
ATOM 686 C C . GLU A 1 87 ? 1.560 -8.130 -4.144 1.00 84.69 87 GLU A C 1
ATOM 688 O O . GLU A 1 87 ? 0.980 -8.478 -5.172 1.00 84.69 87 GLU A O 1
ATOM 693 N N . GLU A 1 88 ? 2.565 -7.252 -4.162 1.00 75.81 88 GLU A N 1
ATOM 694 C CA . GLU A 1 88 ? 3.102 -6.641 -5.384 1.00 75.81 88 GLU A CA 1
ATOM 695 C C . GLU A 1 88 ? 4.142 -7.524 -6.111 1.00 75.81 88 GLU A C 1
ATOM 697 O O . GLU A 1 88 ? 4.710 -7.115 -7.125 1.00 75.81 88 GLU A O 1
ATOM 702 N N . GLY A 1 89 ? 4.383 -8.750 -5.630 1.00 77.94 89 GLY A N 1
ATOM 703 C CA . GLY A 1 89 ? 5.287 -9.723 -6.254 1.00 77.94 89 GLY A CA 1
ATOM 704 C C . GLY A 1 89 ? 6.772 -9.513 -5.944 1.00 77.94 89 GLY A C 1
ATOM 705 O O . GLY A 1 89 ? 7.624 -10.142 -6.574 1.00 77.94 89 GLY A O 1
ATOM 706 N N . TRP A 1 90 ? 7.100 -8.656 -4.976 1.00 80.38 90 TRP A N 1
ATOM 707 C CA . TRP A 1 90 ? 8.466 -8.445 -4.504 1.00 80.38 90 TRP A CA 1
ATOM 708 C C . TRP A 1 90 ? 8.841 -9.443 -3.406 1.00 80.38 90 TRP A C 1
ATOM 710 O O . TRP A 1 90 ? 8.021 -9.795 -2.562 1.00 80.38 90 TRP A O 1
ATOM 720 N N . ASP A 1 91 ? 10.110 -9.864 -3.372 1.00 80.62 91 ASP A N 1
ATOM 721 C CA . ASP A 1 91 ? 10.661 -10.611 -2.233 1.00 80.62 91 ASP A CA 1
ATOM 722 C C . ASP A 1 91 ? 10.939 -9.652 -1.060 1.00 80.62 91 ASP A C 1
ATOM 724 O O . ASP A 1 91 ? 11.864 -8.830 -1.166 1.00 80.62 91 ASP A O 1
ATOM 728 N N . PRO A 1 92 ? 10.219 -9.767 0.076 1.00 84.81 92 PRO A N 1
ATOM 729 C CA . PRO A 1 92 ? 10.383 -8.848 1.197 1.00 84.81 92 PRO A CA 1
ATOM 730 C C . PRO A 1 92 ? 11.809 -8.845 1.747 1.00 84.81 92 PRO A C 1
ATOM 732 O O . PRO A 1 92 ? 12.395 -7.793 1.990 1.00 84.81 92 PRO A O 1
ATOM 735 N N . ARG A 1 93 ? 12.448 -10.019 1.838 1.00 83.31 93 ARG A N 1
ATOM 736 C CA . ARG A 1 93 ? 13.813 -10.131 2.380 1.00 83.31 93 ARG A CA 1
ATOM 737 C C . ARG A 1 93 ? 14.844 -9.413 1.530 1.00 83.31 93 ARG A C 1
ATOM 739 O O . ARG A 1 93 ? 15.866 -8.970 2.049 1.00 83.31 93 ARG A O 1
ATOM 746 N N . SER A 1 94 ? 14.613 -9.349 0.227 1.00 79.31 94 SER A N 1
ATOM 747 C CA . SER A 1 94 ? 15.477 -8.612 -0.682 1.00 79.31 94 SER A CA 1
ATOM 748 C C . SER A 1 94 ? 15.163 -7.117 -0.646 1.00 79.31 94 SER A C 1
ATOM 750 O O . SER A 1 94 ? 16.087 -6.319 -0.790 1.00 79.31 94 SER A O 1
ATOM 752 N N . ALA A 1 95 ? 13.902 -6.713 -0.446 1.00 82.25 95 ALA A N 1
ATOM 753 C CA . ALA A 1 95 ? 13.468 -5.310 -0.358 1.00 82.25 95 ALA A CA 1
ATOM 754 C C . ALA A 1 95 ? 14.177 -4.530 0.757 1.00 82.25 95 ALA A C 1
ATOM 756 O O . ALA A 1 95 ? 14.613 -3.404 0.534 1.00 82.25 95 ALA A O 1
ATOM 757 N N . TRP A 1 96 ? 14.387 -5.165 1.908 1.00 84.81 96 TRP A N 1
ATOM 758 C CA . TRP A 1 96 ? 15.066 -4.575 3.067 1.00 84.81 96 TRP A CA 1
ATOM 759 C C . TRP A 1 96 ? 16.594 -4.550 2.985 1.00 84.81 96 TRP A C 1
ATOM 761 O O . TRP A 1 96 ? 17.250 -4.001 3.868 1.00 84.81 96 TRP A O 1
ATOM 771 N N . LYS A 1 97 ? 17.194 -5.157 1.958 1.00 82.75 97 LYS A N 1
ATOM 772 C CA . LYS A 1 97 ? 18.647 -5.120 1.770 1.00 82.75 97 LYS A CA 1
ATOM 773 C C . LYS A 1 97 ? 19.061 -3.846 1.050 1.00 82.75 97 LYS A C 1
ATOM 775 O O . LYS A 1 97 ? 18.414 -3.446 0.082 1.00 82.75 97 LYS A O 1
ATOM 780 N N . ASP A 1 98 ? 20.178 -3.282 1.502 1.00 68.44 98 ASP A N 1
ATOM 781 C CA . ASP A 1 98 ? 20.819 -2.118 0.896 1.00 68.44 98 ASP A CA 1
ATOM 782 C C . ASP A 1 98 ? 21.030 -2.334 -0.613 1.00 68.44 98 ASP A C 1
ATOM 784 O O . ASP A 1 98 ? 21.413 -3.428 -1.052 1.00 68.44 98 ASP A O 1
ATOM 788 N N . LEU A 1 99 ? 20.800 -1.286 -1.404 1.00 64.69 99 LEU A N 1
ATOM 789 C CA . LEU A 1 99 ? 20.959 -1.292 -2.855 1.00 64.69 99 LEU A CA 1
ATOM 790 C C . LEU A 1 99 ? 22.369 -1.724 -3.270 1.00 64.69 99 LEU A C 1
ATOM 792 O O . LEU A 1 99 ? 22.517 -2.412 -4.274 1.00 64.69 99 LEU A O 1
ATOM 796 N N . ALA A 1 100 ? 23.398 -1.387 -2.485 1.00 60.19 100 ALA A N 1
ATOM 797 C CA . ALA A 1 100 ? 24.778 -1.788 -2.771 1.00 60.19 100 ALA A CA 1
ATOM 798 C C . ALA A 1 100 ? 25.002 -3.313 -2.692 1.00 60.19 100 ALA A C 1
ATOM 800 O O . ALA A 1 100 ? 25.929 -3.844 -3.302 1.00 60.19 100 ALA A O 1
ATOM 801 N N . SER A 1 101 ? 24.153 -4.031 -1.950 1.00 56.09 101 SER A N 1
ATOM 802 C CA . SER A 1 101 ? 24.211 -5.494 -1.796 1.00 56.09 101 SER A CA 1
ATOM 803 C C . SER A 1 101 ? 23.385 -6.256 -2.841 1.00 56.09 101 SER A C 1
ATOM 805 O O . SER A 1 101 ? 23.417 -7.486 -2.913 1.00 56.09 101 SER A O 1
ATOM 807 N N . CYS A 1 102 ? 22.642 -5.512 -3.652 1.00 52.50 102 CYS A N 1
ATOM 808 C CA . CYS A 1 102 ? 21.714 -5.988 -4.653 1.00 52.50 102 CYS A CA 1
ATOM 809 C C . CYS A 1 102 ? 22.397 -5.902 -6.031 1.00 52.50 1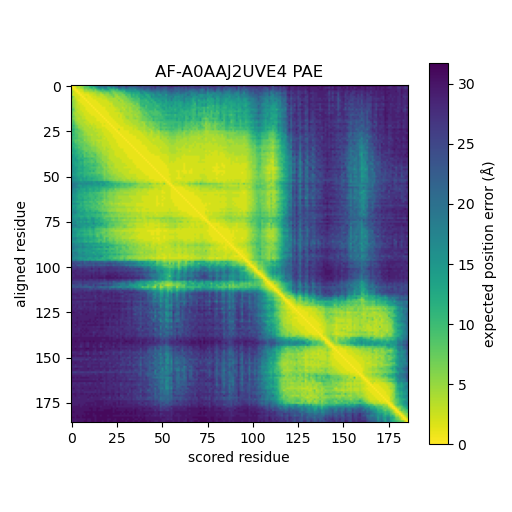02 CYS A C 1
ATOM 811 O O . CYS A 1 102 ? 22.657 -4.818 -6.539 1.00 52.50 102 CYS A O 1
ATOM 813 N N . GLY A 1 103 ? 22.767 -7.047 -6.618 1.00 50.59 103 GLY A N 1
ATOM 814 C CA . GLY A 1 103 ? 23.396 -7.096 -7.947 1.00 50.59 103 GLY A CA 1
ATOM 815 C C . GLY A 1 103 ? 22.464 -6.635 -9.083 1.00 50.59 103 GLY A C 1
ATOM 816 O O . GLY A 1 103 ? 21.334 -6.215 -8.854 1.00 50.59 103 GLY A O 1
ATOM 817 N N . ALA A 1 104 ? 22.900 -6.788 -10.340 1.00 46.66 104 ALA A N 1
ATOM 818 C CA . ALA A 1 104 ? 22.174 -6.362 -11.553 1.00 46.66 104 ALA A CA 1
ATOM 819 C C . ALA A 1 104 ? 20.765 -6.980 -11.763 1.00 46.66 104 ALA A C 1
ATOM 821 O O . ALA A 1 104 ? 20.093 -6.659 -12.736 1.00 46.66 104 ALA A O 1
ATOM 822 N N . SER A 1 105 ? 20.312 -7.874 -10.878 1.00 46.66 105 SER A N 1
ATOM 823 C CA . SER A 1 105 ? 19.010 -8.550 -10.925 1.00 46.66 105 SER A CA 1
ATOM 824 C C . SER A 1 105 ? 17.897 -7.828 -10.154 1.00 46.66 105 SER A C 1
ATOM 826 O O . SER A 1 105 ? 16.796 -8.362 -10.024 1.00 46.66 105 SER A O 1
ATOM 828 N N . CYS A 1 106 ? 18.163 -6.652 -9.588 1.00 52.28 106 CYS A N 1
ATOM 829 C CA . CYS A 1 106 ? 17.172 -5.914 -8.813 1.00 52.28 106 CYS A CA 1
ATOM 830 C C . CYS A 1 106 ? 16.274 -5.074 -9.723 1.00 52.28 106 CYS A C 1
ATOM 832 O O . CYS A 1 106 ? 16.536 -3.904 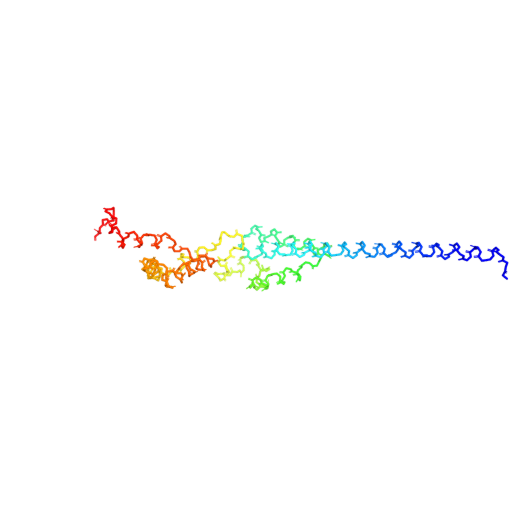-9.956 1.00 52.28 106 CYS A O 1
ATOM 834 N N . GLY A 1 107 ? 15.234 -5.744 -10.228 1.00 52.22 107 GLY A N 1
ATOM 835 C CA . GLY A 1 107 ? 13.935 -5.216 -10.657 1.00 52.22 107 GLY A CA 1
ATOM 836 C C . GLY A 1 107 ? 13.912 -3.866 -11.377 1.00 52.22 107 GLY A C 1
ATOM 837 O O . GLY A 1 107 ? 13.919 -2.814 -10.753 1.00 52.22 107 GLY A O 1
ATOM 838 N N . THR A 1 108 ? 13.710 -3.922 -12.690 1.00 54.19 108 THR A N 1
ATOM 839 C CA . THR A 1 108 ? 13.495 -2.826 -13.652 1.00 54.19 108 THR A CA 1
ATOM 840 C C . THR A 1 108 ? 12.183 -2.035 -13.487 1.00 54.19 108 THR A C 1
ATOM 842 O O . THR A 1 108 ? 11.851 -1.225 -14.349 1.00 54.19 108 THR A O 1
ATOM 845 N N . ARG A 1 109 ? 11.412 -2.244 -12.410 1.00 58.75 109 ARG A N 1
ATOM 846 C CA . ARG A 1 109 ? 10.061 -1.678 -12.255 1.00 58.75 109 ARG A CA 1
ATOM 847 C C . ARG A 1 109 ? 9.982 -0.752 -11.042 1.00 58.75 109 ARG A C 1
ATOM 849 O O . ARG A 1 109 ? 9.702 -1.206 -9.940 1.00 58.75 109 ARG A O 1
ATOM 856 N N . ASP A 1 110 ? 10.194 0.547 -11.256 1.00 65.12 110 ASP A N 1
ATOM 857 C CA . ASP A 1 110 ? 9.867 1.575 -10.257 1.00 65.12 110 ASP A CA 1
ATOM 858 C C . ASP A 1 110 ? 8.330 1.641 -10.108 1.00 65.12 110 ASP A C 1
ATOM 860 O O . ASP A 1 110 ? 7.650 1.959 -11.088 1.00 65.12 110 ASP A O 1
ATOM 864 N N . PRO A 1 111 ? 7.746 1.354 -8.929 1.00 64.12 111 PRO A N 1
ATOM 865 C CA . PRO A 1 111 ? 6.304 1.459 -8.699 1.00 64.12 111 PRO A CA 1
ATOM 866 C C . PRO A 1 111 ? 5.780 2.901 -8.779 1.00 64.12 111 PRO A C 1
ATOM 868 O O . PRO A 1 111 ? 4.568 3.102 -8.858 1.00 64.12 111 PRO A O 1
ATOM 871 N N . TRP A 1 112 ? 6.667 3.903 -8.792 1.00 64.81 112 TRP A N 1
ATOM 872 C CA . TRP A 1 112 ? 6.333 5.296 -9.112 1.00 64.81 112 TRP A CA 1
ATOM 873 C C . TRP A 1 112 ? 6.854 5.762 -10.468 1.00 64.81 112 TRP A C 1
ATOM 875 O O . TRP A 1 112 ? 6.701 6.937 -10.812 1.00 64.81 112 TRP A O 1
ATOM 885 N N . GLY A 1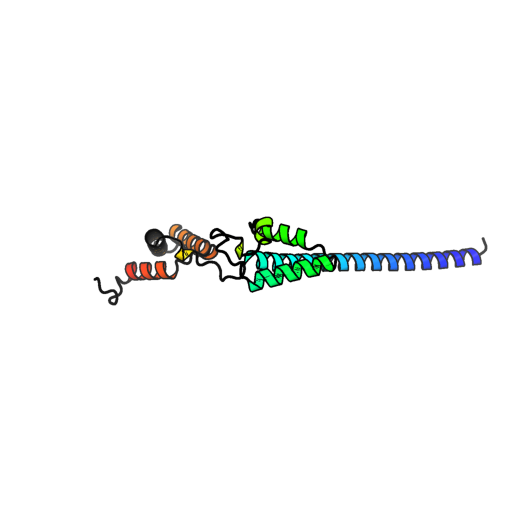 113 ? 7.459 4.861 -11.239 1.00 61.47 113 GLY A N 1
ATOM 886 C CA . GLY A 1 113 ? 7.761 5.118 -12.633 1.00 61.47 113 GLY A CA 1
ATOM 887 C C . GLY A 1 113 ? 6.464 5.340 -13.409 1.00 61.47 113 GLY A C 1
ATOM 888 O O . GLY A 1 113 ? 5.419 4.767 -13.092 1.00 61.47 113 GLY A O 1
ATOM 889 N N . LEU A 1 114 ? 6.527 6.167 -14.455 1.00 55.66 114 LEU A N 1
ATOM 890 C CA . LEU A 1 114 ? 5.521 6.110 -15.518 1.00 55.66 114 LEU A CA 1
ATOM 891 C C . LEU A 1 114 ? 5.420 4.646 -15.976 1.00 55.66 114 LEU A C 1
ATOM 893 O O . LEU A 1 114 ? 6.455 3.979 -16.032 1.00 55.66 114 LEU A O 1
ATOM 897 N N . ALA A 1 115 ? 4.199 4.149 -16.226 1.00 55.25 115 ALA A N 1
ATOM 898 C CA . ALA A 1 115 ? 3.954 2.753 -16.604 1.00 55.25 115 ALA A CA 1
ATOM 899 C C . ALA A 1 115 ? 5.037 2.292 -17.585 1.00 55.25 115 ALA A C 1
ATOM 901 O O . ALA A 1 115 ? 5.249 2.966 -18.593 1.00 55.25 115 ALA A O 1
ATOM 902 N N . ALA A 1 116 ? 5.771 1.239 -17.209 1.00 52.81 116 ALA A N 1
ATOM 903 C CA . ALA A 1 116 ? 6.989 0.834 -17.896 1.00 52.81 116 ALA A CA 1
ATOM 904 C C . ALA A 1 116 ? 6.720 0.763 -19.400 1.00 52.81 116 ALA A C 1
ATOM 906 O O . ALA A 1 116 ? 5.845 0.015 -19.825 1.00 52.81 116 ALA A O 1
ATOM 907 N N . ASP A 1 117 ? 7.440 1.559 -20.187 1.00 55.41 117 ASP A N 1
ATOM 908 C CA . ASP A 1 117 ? 7.429 1.425 -21.636 1.00 55.41 117 ASP A CA 1
ATOM 909 C C . ASP A 1 117 ? 8.263 0.188 -21.993 1.00 55.41 117 ASP A C 1
ATOM 911 O O . ASP A 1 117 ? 9.435 0.272 -22.360 1.00 55.41 117 ASP A O 1
ATOM 915 N N . VAL A 1 118 ? 7.659 -0.992 -21.813 1.00 58.22 118 VAL A N 1
ATOM 916 C CA . VAL A 1 118 ? 8.281 -2.299 -22.093 1.00 58.22 118 VAL A CA 1
ATOM 917 C C . VAL A 1 118 ? 8.537 -2.457 -23.594 1.00 58.22 118 VAL A C 1
ATOM 919 O O . VAL A 1 118 ? 9.259 -3.355 -24.025 1.00 58.22 118 VAL A O 1
ATOM 922 N N . THR A 1 119 ? 7.991 -1.555 -24.417 1.00 58.66 119 THR A N 1
ATOM 923 C CA . THR A 1 119 ? 8.251 -1.497 -25.852 1.00 58.66 119 THR A CA 1
ATOM 924 C C . THR A 1 119 ? 9.745 -1.514 -26.129 1.00 58.66 119 THR A C 1
ATOM 926 O O . THR A 1 119 ? 10.157 -2.288 -26.986 1.00 58.66 119 THR A O 1
ATOM 929 N N . ALA A 1 120 ? 10.572 -0.778 -25.378 1.00 61.47 120 ALA A N 1
ATOM 930 C CA . ALA A 1 120 ? 12.020 -0.715 -25.600 1.00 61.47 120 ALA A CA 1
ATOM 931 C C . ALA A 1 120 ? 12.743 -2.072 -25.453 1.00 61.47 120 ALA A C 1
ATOM 933 O O . ALA A 1 120 ? 13.693 -2.328 -26.199 1.00 61.47 120 ALA A O 1
ATOM 934 N N . ASP A 1 121 ? 12.252 -2.952 -24.576 1.00 61.59 121 ASP A N 1
ATOM 935 C CA . ASP A 1 121 ? 12.872 -4.243 -24.242 1.00 61.59 121 ASP A CA 1
ATOM 936 C C . ASP A 1 121 ? 12.576 -5.347 -25.271 1.00 61.59 121 ASP A C 1
ATOM 938 O O . ASP A 1 121 ? 13.262 -6.372 -25.323 1.00 61.59 121 ASP A O 1
ATOM 942 N N . ILE A 1 122 ? 11.564 -5.154 -26.122 1.00 62.34 122 ILE A N 1
ATOM 943 C CA . ILE A 1 122 ? 11.210 -6.116 -27.170 1.00 62.34 122 ILE A CA 1
ATOM 944 C C . ILE A 1 122 ? 12.095 -5.887 -28.401 1.00 62.34 122 ILE A C 1
ATOM 946 O O . ILE A 1 122 ? 12.152 -4.767 -28.899 1.00 62.34 122 ILE A O 1
ATOM 950 N N . PRO A 1 123 ? 12.740 -6.919 -28.974 1.00 74.44 123 PRO A N 1
ATOM 951 C CA . PRO A 1 123 ? 13.519 -6.758 -30.197 1.00 74.44 123 PRO A CA 1
ATOM 952 C C . PRO A 1 123 ? 12.711 -6.091 -31.320 1.00 74.44 123 PRO A C 1
ATOM 954 O O . PRO A 1 123 ? 11.589 -6.506 -31.618 1.00 74.44 123 PRO A O 1
ATOM 957 N N . GLU A 1 124 ? 13.312 -5.102 -31.988 1.00 69.31 124 GLU A N 1
ATOM 958 C CA . GLU A 1 124 ? 12.692 -4.335 -33.082 1.00 69.31 124 GLU A CA 1
ATOM 959 C C . GLU A 1 124 ? 11.973 -5.203 -34.137 1.00 69.31 124 GLU A C 1
ATOM 961 O O . GLU A 1 124 ? 10.847 -4.859 -34.501 1.00 69.31 124 GLU A O 1
ATOM 966 N N . PRO A 1 125 ? 12.506 -6.368 -34.570 1.00 72.62 125 PRO A N 1
ATOM 967 C CA . PRO A 1 125 ? 11.809 -7.218 -35.537 1.00 72.62 125 PRO A CA 1
ATOM 968 C C . PRO A 1 125 ? 10.436 -7.703 -35.051 1.00 72.62 125 PRO A C 1
ATOM 970 O O . PRO A 1 125 ? 9.501 -7.817 -35.839 1.00 72.62 125 PRO A O 1
ATOM 973 N N . VAL A 1 126 ? 10.293 -7.972 -33.751 1.00 72.88 126 VAL A N 1
ATOM 974 C CA . VAL A 1 126 ? 9.036 -8.451 -33.160 1.00 72.88 126 VAL A CA 1
ATOM 975 C C . VAL A 1 126 ? 8.033 -7.305 -33.045 1.00 72.88 126 VAL A C 1
ATOM 977 O O . VAL A 1 126 ? 6.865 -7.484 -33.392 1.00 72.88 126 VAL A O 1
ATOM 980 N N . ARG A 1 127 ? 8.490 -6.111 -32.638 1.00 75.94 127 ARG A N 1
ATOM 981 C CA . ARG A 1 127 ? 7.658 -4.895 -32.628 1.00 75.94 127 ARG A CA 1
ATOM 982 C C . ARG A 1 127 ? 7.101 -4.595 -34.012 1.00 75.94 127 ARG A C 1
ATOM 984 O O . ARG A 1 127 ? 5.913 -4.317 -34.151 1.00 75.94 127 ARG A O 1
ATOM 991 N N . HIS A 1 128 ? 7.953 -4.708 -35.027 1.00 74.69 128 HIS A N 1
ATOM 992 C CA . HIS A 1 128 ? 7.603 -4.433 -36.410 1.00 74.69 128 HIS A CA 1
ATOM 993 C C . HIS A 1 128 ? 6.522 -5.388 -36.933 1.00 74.69 128 HIS A C 1
ATOM 995 O O . HIS A 1 128 ? 5.514 -4.932 -37.463 1.00 74.69 128 HIS A O 1
ATOM 1001 N N . VAL A 1 129 ? 6.678 -6.698 -36.706 1.00 80.19 129 VAL A N 1
ATOM 1002 C CA . VAL A 1 129 ? 5.690 -7.712 -37.122 1.00 80.19 129 VAL A CA 1
ATOM 1003 C C . VAL A 1 129 ? 4.348 -7.522 -36.412 1.00 80.19 129 VAL A C 1
ATOM 1005 O O . VAL A 1 129 ? 3.295 -7.651 -37.037 1.00 80.19 129 VAL A O 1
ATOM 1008 N N . LEU A 1 130 ? 4.362 -7.205 -35.114 1.00 80.06 130 LEU A N 1
ATOM 1009 C CA . LEU A 1 130 ? 3.135 -6.965 -34.351 1.00 80.06 130 LEU A CA 1
ATOM 1010 C C . LEU A 1 130 ? 2.415 -5.697 -34.818 1.00 80.06 130 LEU A C 1
ATOM 1012 O O . LEU A 1 130 ? 1.199 -5.728 -35.015 1.00 80.06 130 LEU A O 1
ATOM 1016 N N . ALA A 1 131 ? 3.154 -4.606 -35.031 1.00 81.25 131 ALA A N 1
ATOM 1017 C CA . ALA A 1 131 ? 2.596 -3.346 -35.506 1.00 81.25 131 ALA A CA 1
ATOM 1018 C C . ALA A 1 131 ? 2.021 -3.469 -36.927 1.00 81.25 131 ALA A C 1
ATOM 1020 O O . ALA A 1 131 ? 0.900 -3.020 -37.160 1.00 81.25 131 ALA A O 1
ATOM 1021 N N . ASP A 1 132 ? 2.731 -4.133 -37.843 1.00 79.56 132 ASP A N 1
ATOM 1022 C CA . ASP A 1 132 ? 2.263 -4.394 -39.210 1.00 79.56 132 ASP A CA 1
ATOM 1023 C C . ASP A 1 132 ? 1.006 -5.283 -39.209 1.00 79.56 132 ASP A C 1
ATOM 1025 O O . ASP A 1 132 ? -0.014 -4.967 -39.827 1.00 79.56 132 ASP A O 1
ATOM 1029 N N . ARG A 1 133 ? 1.002 -6.361 -38.412 1.00 78.69 133 ARG A N 1
ATOM 1030 C CA . ARG A 1 133 ? -0.159 -7.256 -38.346 1.00 78.69 133 ARG A CA 1
ATOM 1031 C C . ARG A 1 133 ? -1.397 -6.573 -37.765 1.00 78.69 133 ARG A C 1
ATOM 1033 O O . ARG A 1 133 ? -2.501 -6.785 -38.272 1.00 78.69 133 ARG A O 1
ATOM 1040 N N . LEU A 1 134 ? -1.223 -5.748 -36.732 1.00 80.88 13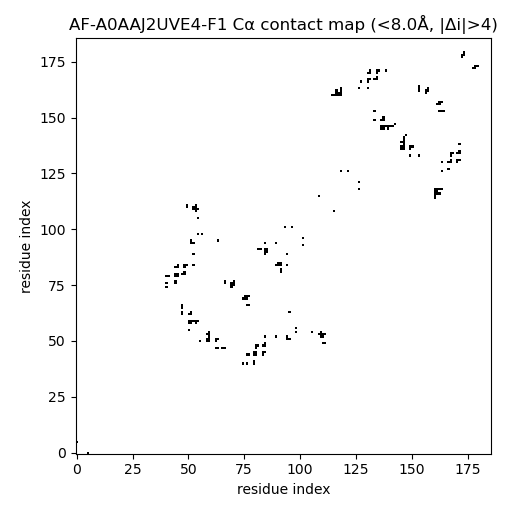4 LEU A N 1
ATOM 1041 C CA . LEU A 1 134 ? -2.298 -4.941 -36.154 1.00 80.88 134 LEU A CA 1
ATOM 1042 C C . LEU A 1 134 ? -2.798 -3.880 -37.139 1.00 80.88 134 LEU A C 1
ATOM 1044 O O . LEU A 1 134 ? -4.009 -3.730 -37.290 1.00 80.88 134 LEU A O 1
ATOM 1048 N N . ALA A 1 135 ? -1.900 -3.201 -37.858 1.00 80.06 135 ALA A N 1
ATOM 1049 C CA . ALA A 1 135 ? -2.254 -2.235 -38.897 1.00 80.06 135 ALA A CA 1
ATOM 1050 C C . ALA A 1 135 ? -3.121 -2.871 -39.997 1.00 80.06 135 ALA A C 1
ATOM 1052 O O . ALA A 1 135 ? -4.189 -2.350 -40.322 1.00 80.06 135 ALA A O 1
ATOM 1053 N N . GLN A 1 136 ? -2.731 -4.047 -40.497 1.00 78.00 136 GLN A N 1
ATOM 1054 C CA . GLN A 1 136 ? -3.503 -4.798 -41.493 1.00 78.00 136 GLN A CA 1
ATOM 1055 C C . GLN A 1 136 ? -4.892 -5.206 -40.978 1.00 78.00 136 GLN A C 1
ATOM 1057 O O . GLN A 1 136 ? -5.878 -5.108 -41.708 1.00 78.00 136 GLN A O 1
ATOM 1062 N N . MET A 1 137 ? -4.998 -5.647 -39.718 1.00 80.62 137 MET A N 1
ATOM 1063 C CA . MET A 1 137 ? -6.288 -6.015 -39.118 1.00 80.62 137 MET A CA 1
ATOM 1064 C C . MET A 1 137 ? -7.191 -4.797 -38.878 1.00 80.62 137 MET A C 1
ATOM 1066 O O . MET A 1 137 ? -8.407 -4.893 -39.048 1.00 80.62 137 MET A O 1
ATOM 1070 N N . LEU A 1 138 ? -6.611 -3.646 -38.525 1.00 78.00 138 LEU A N 1
ATOM 1071 C CA . LEU A 1 138 ? -7.333 -2.386 -38.333 1.00 78.00 138 LEU A CA 1
ATOM 1072 C C . LEU A 1 138 ? -7.831 -1.780 -39.652 1.00 78.00 138 LEU A C 1
ATOM 1074 O O . LEU A 1 138 ? -8.886 -1.142 -39.654 1.00 78.00 138 LEU A O 1
ATOM 1078 N N . LEU A 1 139 ? -7.108 -2.011 -40.752 1.00 79.56 139 LEU A N 1
ATOM 1079 C CA . LEU A 1 139 ? -7.480 -1.632 -42.121 1.00 79.56 139 LEU A CA 1
ATOM 1080 C C . LEU A 1 139 ? -8.455 -2.606 -42.799 1.00 79.56 139 LEU A C 1
ATOM 1082 O O . LEU A 1 139 ? -8.915 -2.342 -43.910 1.00 79.56 139 LEU A O 1
ATOM 1086 N N . GLY A 1 140 ? -8.787 -3.719 -42.140 1.00 73.38 140 GLY A N 1
ATOM 1087 C CA . GLY A 1 140 ? -9.802 -4.656 -42.606 1.00 73.38 140 GLY A CA 1
ATOM 1088 C C . GLY A 1 140 ? -11.194 -4.017 -42.762 1.00 73.38 140 GLY A C 1
ATOM 1089 O O . GLY A 1 140 ? -11.427 -2.883 -42.335 1.00 73.38 140 GLY A O 1
ATOM 1090 N N . PRO A 1 141 ? -12.153 -4.738 -43.373 1.00 70.44 141 PRO A N 1
ATOM 1091 C CA . PRO A 1 141 ? -13.506 -4.236 -43.595 1.00 70.44 141 PRO A CA 1
ATOM 1092 C C . PRO A 1 141 ? -14.137 -3.713 -42.298 1.00 70.44 141 PRO A C 1
ATOM 1094 O O . PRO A 1 141 ? -14.041 -4.341 -41.240 1.00 70.44 141 PRO A O 1
ATOM 1097 N N . ARG A 1 142 ? -14.777 -2.543 -42.406 1.00 57.56 142 ARG A N 1
ATOM 1098 C CA . ARG A 1 142 ? -15.420 -1.832 -41.296 1.00 57.56 142 ARG A CA 1
ATOM 1099 C C . ARG A 1 142 ? -16.436 -2.757 -40.614 1.00 57.56 142 ARG A C 1
ATOM 1101 O O . ARG A 1 142 ? -17.247 -3.371 -41.301 1.00 57.56 142 ARG A O 1
ATOM 1108 N N . ASP A 1 143 ? -16.339 -2.873 -39.290 1.00 63.47 143 ASP A N 1
ATOM 1109 C CA . ASP A 1 143 ? -17.146 -3.757 -38.424 1.00 63.47 143 ASP A CA 1
ATOM 1110 C C . ASP A 1 143 ? -16.833 -5.265 -38.525 1.00 63.47 143 ASP A C 1
ATOM 1112 O O . ASP A 1 143 ? -17.563 -6.107 -37.997 1.00 63.47 143 ASP A O 1
ATOM 1116 N N . GLY A 1 144 ? -15.710 -5.639 -39.144 1.00 67.69 144 GLY A N 1
ATOM 1117 C CA . GLY A 1 144 ? -15.205 -7.008 -39.087 1.00 67.69 144 GLY A CA 1
ATOM 1118 C C . GLY A 1 144 ? -14.745 -7.388 -37.674 1.00 67.69 144 GLY A C 1
ATOM 1119 O O . GLY A 1 144 ? -14.058 -6.615 -37.006 1.00 67.69 144 GLY A O 1
ATOM 1120 N N . ALA A 1 145 ? -15.038 -8.619 -37.240 1.00 75.12 145 ALA A N 1
ATOM 1121 C CA . ALA A 1 145 ? -14.593 -9.160 -35.946 1.00 75.12 145 ALA A CA 1
ATOM 1122 C C . ALA A 1 145 ? -13.072 -9.008 -35.712 1.00 75.12 145 ALA A C 1
ATOM 1124 O O . ALA A 1 145 ? -12.623 -8.828 -34.584 1.00 75.12 145 ALA A O 1
ATOM 1125 N N . LEU A 1 146 ? -12.282 -9.010 -36.791 1.00 74.00 146 LEU A N 1
ATOM 1126 C CA . LEU A 1 146 ? -10.834 -8.798 -36.760 1.00 74.00 146 LEU A CA 1
ATOM 1127 C C . LEU A 1 146 ? -10.434 -7.358 -36.401 1.00 74.00 146 LEU A C 1
ATOM 1129 O O . LEU A 1 146 ? -9.436 -7.168 -35.713 1.00 74.00 146 LEU A O 1
ATOM 1133 N N . GLN A 1 147 ? -11.206 -6.350 -36.816 1.00 77.62 147 GLN A N 1
ATOM 1134 C CA . GLN A 1 147 ? -10.940 -4.947 -36.484 1.00 77.62 147 GLN A CA 1
ATOM 1135 C C . GLN A 1 147 ? -11.237 -4.668 -35.004 1.00 77.62 147 GLN A C 1
ATOM 1137 O O . GLN A 1 147 ? -10.494 -3.938 -34.348 1.00 77.62 147 GLN A O 1
ATOM 1142 N N . VAL A 1 148 ? -12.301 -5.276 -34.467 1.00 77.75 148 VAL A N 1
ATOM 1143 C CA . VAL A 1 148 ? -12.633 -5.211 -33.035 1.00 77.75 148 VAL A CA 1
ATOM 1144 C C . VAL A 1 148 ? -11.545 -5.896 -32.212 1.00 77.75 148 VAL A C 1
ATOM 1146 O O . VAL A 1 148 ? -10.974 -5.263 -31.327 1.00 77.75 148 VAL A O 1
ATOM 1149 N N . ALA A 1 149 ? -11.168 -7.124 -32.581 1.00 77.88 149 ALA A N 1
ATOM 1150 C CA . ALA A 1 149 ? -10.097 -7.862 -31.914 1.00 77.88 149 ALA A CA 1
ATOM 1151 C C . ALA A 1 149 ? -8.751 -7.116 -31.953 1.00 77.88 149 ALA A C 1
ATOM 1153 O O . ALA A 1 149 ? -8.028 -7.099 -30.962 1.00 77.88 149 ALA A O 1
ATOM 1154 N N . ALA A 1 150 ? -8.417 -6.450 -33.064 1.00 80.12 150 ALA A N 1
ATOM 1155 C CA . ALA A 1 150 ? -7.198 -5.648 -33.156 1.00 80.12 150 ALA A CA 1
ATOM 1156 C C . ALA A 1 150 ? -7.223 -4.431 -32.219 1.00 80.12 150 ALA A C 1
ATOM 1158 O O . ALA A 1 150 ? -6.210 -4.118 -31.595 1.00 80.12 150 ALA A O 1
ATOM 1159 N N . ARG A 1 151 ? -8.373 -3.756 -32.078 1.00 79.12 151 ARG A N 1
ATOM 1160 C CA . ARG A 1 151 ? -8.530 -2.637 -31.132 1.00 79.12 151 ARG A CA 1
ATOM 1161 C C . ARG A 1 151 ? -8.401 -3.107 -29.691 1.00 79.12 151 ARG A C 1
ATOM 1163 O O . ARG A 1 151 ? -7.639 -2.513 -28.937 1.00 79.12 151 ARG A O 1
ATOM 1170 N N . GLU A 1 152 ? -9.101 -4.178 -29.332 1.00 82.00 152 GLU A N 1
ATOM 1171 C CA . GLU A 1 152 ? -9.027 -4.777 -27.996 1.00 82.00 152 GLU A CA 1
ATOM 1172 C C . GLU A 1 152 ? -7.595 -5.198 -27.658 1.00 82.00 152 GLU A C 1
ATOM 1174 O O . GLU A 1 152 ? -7.089 -4.849 -26.594 1.00 82.00 152 GLU A O 1
ATOM 1179 N N . LEU A 1 153 ? -6.904 -5.851 -28.596 1.00 79.56 153 LEU A N 1
ATOM 1180 C CA . LEU A 1 153 ? -5.515 -6.264 -28.419 1.00 79.56 153 LEU A CA 1
ATOM 1181 C C . LEU A 1 153 ? -4.570 -5.064 -28.278 1.00 79.56 153 LEU A C 1
ATOM 1183 O O . LEU A 1 153 ? -3.690 -5.087 -27.427 1.00 79.56 153 LEU A O 1
ATOM 1187 N N . THR A 1 154 ? -4.770 -3.993 -29.050 1.00 78.88 154 THR A N 1
ATOM 1188 C CA . THR A 1 154 ? -3.958 -2.767 -28.938 1.00 78.88 154 THR A CA 1
ATOM 1189 C C . THR A 1 154 ? -4.140 -2.101 -27.571 1.00 78.88 154 THR A C 1
ATOM 1191 O O . THR A 1 154 ? -3.164 -1.667 -26.963 1.00 78.88 154 THR A O 1
ATOM 1194 N N . PHE A 1 155 ? -5.370 -2.050 -27.048 1.00 76.75 155 PHE A N 1
ATOM 1195 C CA . PHE A 1 155 ? -5.626 -1.508 -25.711 1.00 76.75 155 PHE A CA 1
ATOM 1196 C C . PHE A 1 155 ? -5.068 -2.397 -24.599 1.00 76.75 155 PHE A C 1
ATOM 1198 O O . PHE A 1 155 ? -4.503 -1.869 -23.645 1.00 76.75 155 PHE A O 1
ATOM 1205 N N . ALA A 1 156 ? -5.187 -3.720 -24.728 1.00 73.50 156 ALA A N 1
ATOM 1206 C CA . ALA A 1 156 ? -4.619 -4.668 -23.774 1.00 73.50 156 ALA A CA 1
ATOM 1207 C C . ALA A 1 156 ? -3.088 -4.562 -23.727 1.00 73.50 156 ALA A C 1
ATOM 1209 O O . ALA A 1 156 ? -2.511 -4.440 -22.653 1.00 73.50 156 ALA A O 1
ATOM 1210 N N . LEU A 1 157 ? -2.439 -4.505 -24.892 1.00 75.62 157 LEU A N 1
ATOM 1211 C CA . LEU A 1 157 ? -0.995 -4.301 -25.004 1.00 75.62 157 LEU A CA 1
ATOM 1212 C C . LEU A 1 157 ? -0.558 -2.975 -24.368 1.00 75.62 157 LEU A C 1
ATOM 1214 O O . LEU A 1 157 ? 0.382 -2.949 -23.578 1.00 75.62 157 LEU A O 1
ATOM 1218 N N . LYS A 1 158 ? -1.292 -1.889 -24.627 1.00 72.12 158 LYS A N 1
ATOM 1219 C CA . LYS A 1 158 ? -1.013 -0.583 -24.024 1.00 72.12 158 LYS A CA 1
ATOM 1220 C C . LYS A 1 158 ? -1.187 -0.577 -22.502 1.00 72.12 158 LYS A C 1
ATOM 1222 O O . LYS A 1 158 ? -0.413 0.078 -21.811 1.00 72.12 158 LYS A O 1
ATOM 1227 N N . ALA A 1 159 ? -2.180 -1.293 -21.974 1.00 65.75 159 ALA A N 1
ATOM 1228 C CA . ALA A 1 159 ? -2.395 -1.423 -20.531 1.00 65.75 159 ALA A CA 1
ATOM 1229 C C . ALA A 1 159 ? -1.241 -2.162 -19.829 1.00 65.75 159 ALA A C 1
ATOM 1231 O O . ALA A 1 159 ? -0.920 -1.843 -18.687 1.00 65.75 159 ALA A O 1
ATOM 1232 N N . GLU A 1 160 ? -0.583 -3.082 -20.535 1.00 64.56 160 GLU A N 1
ATOM 1233 C CA . GLU A 1 160 ? 0.618 -3.798 -20.084 1.00 64.56 160 GLU A CA 1
ATOM 1234 C C . GLU A 1 160 ? 1.925 -3.012 -20.325 1.00 64.56 160 GLU A C 1
ATOM 1236 O O . GLU A 1 160 ? 3.013 -3.518 -20.055 1.00 64.56 160 GLU A O 1
ATOM 1241 N N . GLY A 1 161 ? 1.844 -1.768 -20.820 1.00 62.81 161 GLY A N 1
ATOM 1242 C CA . GLY A 1 161 ? 3.013 -0.915 -21.072 1.00 62.81 161 GLY A CA 1
ATOM 1243 C C . GLY A 1 161 ? 3.669 -1.105 -22.445 1.00 62.81 161 GLY A C 1
ATOM 1244 O O . GLY A 1 161 ? 4.771 -0.617 -22.678 1.00 62.81 161 GLY A O 1
ATOM 1245 N N . PHE A 1 162 ? 3.004 -1.803 -23.369 1.00 69.94 162 PHE A N 1
ATOM 1246 C CA . PHE A 1 162 ? 3.459 -1.997 -24.745 1.00 69.94 162 PHE A CA 1
ATOM 1247 C C . PHE A 1 162 ? 2.694 -1.072 -25.701 1.00 69.94 162 PHE A C 1
ATOM 1249 O O . PHE A 1 162 ? 1.631 -1.423 -26.224 1.00 69.94 162 PHE A O 1
ATOM 1256 N N . ASP A 1 163 ? 3.215 0.140 -25.915 1.00 76.56 163 ASP A N 1
ATOM 1257 C CA . ASP A 1 163 ? 2.573 1.140 -26.771 1.00 76.56 163 ASP A CA 1
ATOM 1258 C C . ASP A 1 163 ? 3.107 1.084 -28.209 1.00 76.56 163 ASP A C 1
ATOM 1260 O O . ASP A 1 163 ? 4.119 1.683 -28.565 1.00 76.56 163 ASP A O 1
ATOM 1264 N N . LEU A 1 164 ? 2.376 0.381 -29.075 1.00 73.56 164 LEU A N 1
ATOM 1265 C CA . LEU A 1 164 ? 2.656 0.324 -30.512 1.00 73.56 164 LEU A CA 1
ATOM 1266 C C . LEU A 1 164 ? 1.917 1.393 -31.329 1.00 73.56 164 LEU A C 1
ATOM 1268 O O . LEU A 1 164 ? 1.945 1.333 -32.558 1.00 73.56 164 LEU A O 1
ATOM 1272 N N . SER A 1 165 ? 1.242 2.359 -30.696 1.00 76.31 165 SER A N 1
ATOM 1273 C CA . SER A 1 165 ? 0.334 3.285 -31.394 1.00 76.31 165 SER A CA 1
ATOM 1274 C C . SER A 1 165 ? 1.020 4.045 -32.533 1.00 76.31 165 SER A C 1
ATOM 1276 O O . SER A 1 165 ? 0.470 4.131 -33.632 1.00 76.31 165 SER A O 1
ATOM 1278 N N . ASP A 1 166 ? 2.237 4.546 -32.307 1.00 76.31 166 ASP A N 1
ATOM 1279 C CA . ASP A 1 166 ? 2.993 5.283 -33.326 1.00 76.31 166 ASP A CA 1
ATOM 1280 C C . ASP A 1 166 ? 3.492 4.372 -34.456 1.00 76.31 166 ASP A C 1
ATOM 1282 O O . ASP A 1 166 ? 3.422 4.749 -35.627 1.00 76.31 166 ASP A O 1
ATOM 1286 N N . ALA A 1 167 ? 3.933 3.153 -34.133 1.00 76.50 167 ALA A N 1
ATOM 1287 C CA . ALA A 1 167 ? 4.378 2.174 -35.124 1.00 76.50 167 ALA A CA 1
ATOM 1288 C C . ALA A 1 167 ? 3.215 1.690 -36.007 1.00 76.50 167 ALA A C 1
ATOM 1290 O O . ALA A 1 167 ? 3.337 1.647 -37.228 1.00 76.50 167 ALA A O 1
ATOM 1291 N N . ILE A 1 168 ? 2.058 1.396 -35.404 1.00 76.38 168 ILE A N 1
ATOM 1292 C CA . ILE A 1 168 ? 0.827 1.033 -36.119 1.00 76.38 168 ILE A CA 1
ATOM 1293 C C . ILE A 1 168 ? 0.383 2.189 -37.018 1.00 76.38 168 ILE A C 1
ATOM 1295 O O . ILE A 1 168 ? 0.015 1.966 -38.167 1.00 76.38 168 ILE A O 1
ATOM 1299 N N . LYS A 1 169 ? 0.436 3.433 -36.525 1.00 78.81 169 LYS A N 1
ATOM 1300 C CA . LYS A 1 169 ? 0.074 4.618 -37.311 1.00 78.81 169 LYS A CA 1
ATOM 1301 C C . LYS A 1 169 ? 0.972 4.788 -38.536 1.00 78.81 169 LYS A C 1
ATOM 1303 O O . LYS A 1 169 ? 0.439 5.067 -39.610 1.00 78.81 169 LYS A O 1
ATOM 1308 N N . ARG A 1 170 ? 2.292 4.611 -38.398 1.00 78.25 170 ARG A N 1
ATOM 1309 C CA . ARG A 1 170 ? 3.229 4.640 -39.537 1.00 78.25 170 ARG A CA 1
ATOM 1310 C C . ARG A 1 170 ? 2.870 3.573 -40.565 1.00 78.25 170 ARG A C 1
ATOM 1312 O O . ARG A 1 170 ? 2.587 3.925 -41.698 1.00 78.25 170 ARG A O 1
ATOM 1319 N N . HIS A 1 171 ? 2.695 2.325 -40.138 1.00 75.69 171 HIS A N 1
ATOM 1320 C CA . HIS A 1 171 ? 2.314 1.227 -41.034 1.00 75.69 171 HIS A CA 1
ATOM 1321 C C . HIS A 1 171 ? 0.965 1.433 -41.724 1.00 75.69 171 HIS A C 1
ATOM 1323 O O . HIS A 1 171 ? 0.828 1.174 -42.914 1.00 75.69 171 HIS A O 1
ATOM 1329 N N . ILE A 1 172 ? -0.041 1.949 -41.015 1.00 74.81 172 ILE A N 1
ATOM 1330 C CA . ILE A 1 172 ? -1.322 2.323 -41.629 1.00 74.81 172 ILE A CA 1
ATOM 1331 C C . ILE A 1 172 ? -1.111 3.405 -42.693 1.00 74.81 172 ILE A C 1
ATOM 1333 O O . ILE A 1 172 ? -1.733 3.350 -43.752 1.00 74.81 172 ILE A O 1
ATOM 1337 N N . THR A 1 173 ? -0.247 4.380 -42.416 1.00 74.31 173 THR A N 1
ATOM 1338 C CA . THR A 1 173 ? 0.085 5.461 -43.351 1.00 74.31 173 THR A CA 1
ATOM 1339 C C . THR A 1 173 ? 0.780 4.897 -44.589 1.00 74.31 173 THR A C 1
ATOM 1341 O O . THR A 1 173 ? 0.297 5.132 -45.693 1.00 74.31 173 THR A O 1
ATOM 1344 N N . ASP A 1 174 ? 1.798 4.053 -44.416 1.00 73.62 174 ASP A N 1
ATOM 1345 C CA . ASP A 1 174 ? 2.522 3.398 -45.511 1.00 73.62 174 ASP A CA 1
ATOM 1346 C C . ASP A 1 174 ? 1.598 2.524 -46.375 1.00 73.62 174 ASP A C 1
ATOM 1348 O O . ASP A 1 174 ? 1.661 2.558 -47.604 1.00 73.62 174 ASP A O 1
ATOM 1352 N N . LEU A 1 175 ? 0.681 1.781 -45.744 1.00 69.38 175 LEU A N 1
ATOM 1353 C CA . LEU A 1 175 ? -0.278 0.904 -46.425 1.00 69.38 175 LEU A CA 1
ATOM 1354 C C . LEU A 1 175 ? -1.399 1.660 -47.157 1.00 69.38 175 LEU A C 1
ATOM 1356 O O . LEU A 1 175 ? -1.981 1.112 -48.093 1.00 69.38 175 LEU A O 1
ATOM 1360 N N . THR A 1 176 ? -1.745 2.882 -46.736 1.00 68.44 176 THR A N 1
ATOM 1361 C CA . THR A 1 176 ? -2.879 3.641 -47.306 1.00 68.44 176 THR A CA 1
ATOM 1362 C C . THR A 1 176 ? -2.469 4.788 -48.220 1.00 68.44 176 THR A C 1
ATOM 1364 O O . THR A 1 176 ? -3.192 5.086 -49.170 1.00 68.44 176 THR A O 1
ATOM 1367 N N . LEU A 1 177 ? -1.333 5.428 -47.950 1.00 72.00 177 LEU A N 1
ATOM 1368 C CA . LEU A 1 177 ? -0.842 6.607 -48.664 1.00 72.00 177 LEU A CA 1
ATOM 1369 C C . LEU A 1 177 ? 0.460 6.337 -49.440 1.00 72.00 177 LEU A C 1
ATOM 1371 O O . LEU A 1 177 ? 0.848 7.174 -50.254 1.00 72.00 177 LEU A O 1
ATOM 1375 N N . GLY A 1 178 ? 1.083 5.165 -49.257 1.00 57.81 178 GLY A N 1
ATOM 1376 C CA . GLY A 1 178 ? 2.429 4.862 -49.750 1.00 57.81 178 GLY A CA 1
ATOM 1377 C C . GLY A 1 178 ? 3.522 5.385 -48.803 1.00 57.81 178 GLY A C 1
ATOM 1378 O O . GLY A 1 178 ? 3.203 6.146 -47.887 1.00 57.81 178 GLY A O 1
ATOM 1379 N N . PRO A 1 179 ? 4.796 4.986 -49.002 1.00 58.34 179 PRO A N 1
ATOM 1380 C CA . PRO A 1 179 ? 5.904 5.414 -48.149 1.00 58.34 179 PRO A CA 1
ATOM 1381 C C . PRO A 1 179 ? 6.021 6.940 -48.135 1.00 58.34 179 PRO A C 1
ATOM 1383 O O . PRO A 1 179 ? 5.890 7.576 -49.187 1.00 58.34 179 PRO A O 1
ATOM 1386 N N . ASP A 1 180 ? 6.286 7.520 -46.965 1.00 52.56 180 ASP A N 1
ATOM 1387 C CA . ASP A 1 180 ? 6.535 8.956 -46.836 1.00 52.56 180 ASP A CA 1
ATOM 1388 C C . ASP A 1 180 ? 7.686 9.367 -47.783 1.00 52.56 180 ASP A C 1
ATOM 1390 O O . ASP A 1 180 ? 8.772 8.785 -47.711 1.00 52.5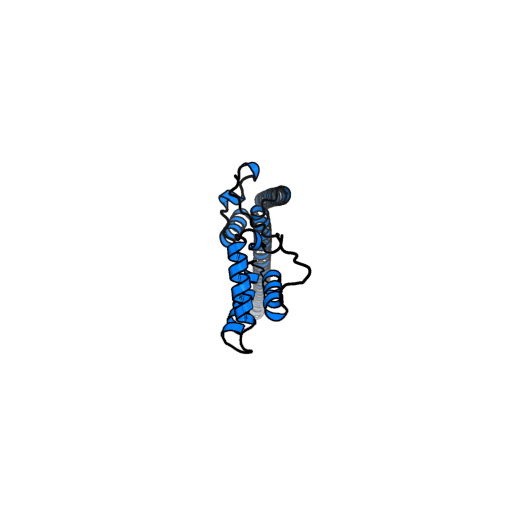6 180 ASP A O 1
ATOM 1394 N N . PRO A 1 181 ? 7.505 10.355 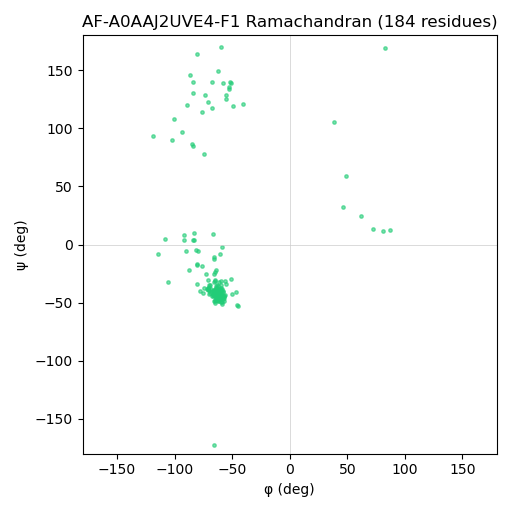-48.682 1.00 52.88 181 PRO A N 1
ATOM 1395 C CA . PRO A 1 181 ? 8.571 10.822 -49.571 1.00 52.88 181 PRO A CA 1
ATOM 1396 C C . PRO A 1 181 ? 9.804 11.385 -48.838 1.00 52.88 181 PRO A C 1
ATOM 1398 O O . PRO A 1 181 ? 10.804 11.681 -49.495 1.00 52.88 181 PRO A O 1
ATOM 1401 N N . ALA A 1 182 ? 9.751 11.556 -47.511 1.00 55.16 182 ALA A N 1
ATOM 1402 C CA . ALA A 1 182 ? 10.896 11.916 -46.678 1.00 55.16 182 ALA A CA 1
ATOM 1403 C C . ALA A 1 182 ? 11.819 10.733 -46.306 1.00 55.16 182 ALA A C 1
ATOM 1405 O O . ALA A 1 182 ? 12.970 10.981 -45.936 1.00 55.16 182 ALA A O 1
ATOM 1406 N N . ASP A 1 183 ? 11.372 9.478 -46.435 1.00 50.47 183 ASP A N 1
ATOM 1407 C CA . ASP A 1 183 ? 12.213 8.298 -46.195 1.00 50.47 183 ASP A CA 1
ATOM 1408 C C . ASP A 1 183 ? 13.005 7.949 -47.464 1.00 50.47 183 ASP A C 1
ATOM 1410 O O . ASP A 1 183 ? 12.606 7.159 -48.322 1.00 50.47 183 ASP A O 1
ATOM 1414 N N . VAL A 1 184 ? 14.160 8.600 -47.603 1.00 42.72 184 VAL A N 1
ATOM 1415 C CA . VAL A 1 184 ? 15.145 8.302 -48.650 1.00 42.72 184 VAL A CA 1
ATOM 1416 C C . VAL A 1 184 ? 15.814 6.955 -48.338 1.00 42.72 184 VAL A C 1
ATOM 1418 O O . VAL A 1 184 ? 16.409 6.819 -47.266 1.00 42.72 184 VAL A O 1
ATOM 1421 N N . PRO A 1 185 ? 15.772 5.961 -49.243 1.00 46.06 185 PRO A N 1
ATOM 1422 C CA . PRO A 1 185 ? 16.468 4.699 -49.033 1.00 46.06 185 PRO A CA 1
ATOM 1423 C C . PRO A 1 185 ? 17.977 4.915 -49.214 1.00 46.06 185 PRO A C 1
ATOM 1425 O O . PRO A 1 185 ? 18.404 5.501 -50.213 1.00 46.06 185 PRO A O 1
ATOM 1428 N N . PHE A 1 186 ? 18.767 4.469 -48.235 1.00 42.44 186 PHE A N 1
ATOM 1429 C CA . PHE A 1 186 ? 20.229 4.393 -48.325 1.00 42.44 186 PHE A CA 1
ATOM 1430 C C . PHE A 1 186 ? 20.676 3.339 -49.344 1.00 42.44 186 PHE A C 1
ATOM 1432 O O . PHE A 1 186 ? 20.052 2.252 -49.378 1.00 42.44 186 PHE A O 1
#

Sequence (186 aa):
MTNDDQTELEKLRAEIEEQAATAAGLRDIIRDLRKRDDKMRNLVAEHIAKALASRTHDRWHAAYDLAKALDEANYNIDGAVDRSLAEEGWDPRSAWKDLASCGASCGTRDPWGLAADVTADIPEPVRHVLADRLAQMLLGPRDGALQVAARELTFALKAEGFDLSDAIKRHITDLTLGPDPADVPF

Mean predicted aligned error: 16.12 Å

Radius of gyration: 31.14 Å; Cα contacts (8 Å, |Δi|>4): 129; chains: 1; bounding box: 68×22×101 Å

Foldseek 3Di:
DDPVVVVVVVVVVVVVVVVVVVVVVVVVVVVVVVVVLVVVLLVLLLCLLLQLLQLPQVSLVVSLVVCVVVVVVVVNSLVSNCVSNVVVVHHSVVSNDRSVVDPPPRDPDRVPDDQAQCQVVDPPVVLLVLLLLLLVQCPPDPPDPSNVVSVVVQVVCVVNNHHSPVVNVQNNCCVPVNHDPPPDDD

pLDDT: mean 78.44, std 13.54, range [42.44, 95.38]